Protein AF-A0A101HG14-F1 (afdb_monomer)

Radius of gyration: 22.84 Å; Cα contacts (8 Å, |Δi|>4): 128; chains: 1; bounding box: 61×37×56 Å

Foldseek 3Di:
DVVVCCCQVFQLVLLLVLLVLCLVVPLDNVSSLVVSVVVLVVVCVVLVVVVLVLLLLVLVCVVVLVVLCVVQVPPVPVSVVVVVVSCVVSVRDPCSVVVVVVSVVSSVSNLVVVLVCQVPVDCPSHDPVSQCVSVVNPNDDHRDQDDPNARPNDDLVRCCVPQNNPPPNSVVNVVVVVVVVVVVVVVVVVSVCVSHVPVPD

Sequence (201 aa):
MIGDILRTILTYPILNLMVVLYHILFSNLGLAIIAIAIISRLALIPLTKTQTEMTRKMATLKPELDKLKEKYKNNPEKLSQEQMKLYKKVGYNPLGCLGTFIPQIIILSVLIGVVRAITNNNTEGIYEFVLNWVSNGTGNFTINPNFLGLDLTQTYTTLSGEVGRFAPQAIPYLVLALVVGVVQFITTKLTTVLQNPESVN

pLDDT: mean 71.91, std 10.07, range [35.59, 91.12]

Secondary structure (DSSP, 8-state):
-HHHHHIIIIIHHHHHHHHHHHHHTTT-HHHHHHHHHHHHHHHHHHHHHHHHHHHHHHHHHHHHHHHHHHHTTT-HHHHHHHHHHHHHHTT--GGGGGGGHHHHHHHHHHHHHHHHHHHTT--TTS-HHHHHHHTTTS-------EETTEETTS-HHHHHHHT-TT-TTTHHHHHHHHHHHHHHHHHHHHHHHHH-GGGG-

Nearest PDB structures (foldseek):
  6al2-assembly2_B  TM=8.117E-01  e=8.306E-03  Escherichia coli
  3wo7-a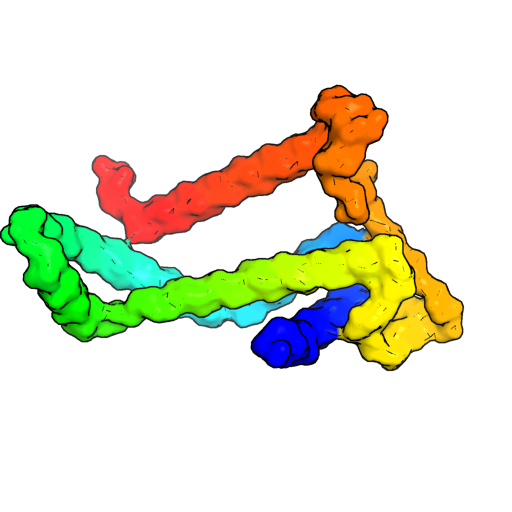ssembly1_A  TM=6.199E-01  e=2.334E-03  Halalkalibacterium halodurans C-125

InterPro domains:
  IPR001708 Membrane insertase YidC/ALB3/OXA1/COX18 [PTHR12428] (19-193)
  IPR028055 Membrane insertase YidC/Oxa/ALB, C-terminal [PF02096] (25-192)
  IPR028055 Membrane insertase YidC/Oxa/ALB, C-terminal [TIGR03592] (28-194)

Structure (mmCIF, N/CA/C/O backbone):
data_AF-A0A101HG14-F1
#
_entry.id   AF-A0A101HG14-F1
#
loop_
_atom_site.group_PDB
_atom_site.id
_atom_site.type_symbol
_atom_site.label_atom_id
_atom_site.label_alt_id
_atom_site.label_comp_id
_atom_site.label_asym_id
_atom_site.label_entity_id
_atom_site.label_seq_id
_atom_site.pdbx_PDB_ins_code
_atom_site.Cartn_x
_atom_site.Cartn_y
_atom_site.Cartn_z
_atom_site.occupancy
_atom_site.B_iso_or_equiv
_atom_site.auth_seq_id
_atom_site.auth_comp_id
_atom_site.auth_asym_id
_atom_site.auth_atom_id
_atom_site.pdbx_PDB_model_num
ATOM 1 N N . MET A 1 1 ? 18.428 4.291 12.859 1.00 50.00 1 MET A N 1
ATOM 2 C CA . MET A 1 1 ? 18.212 3.010 13.578 1.00 50.00 1 MET A CA 1
ATOM 3 C C . MET A 1 1 ? 16.929 2.296 13.152 1.00 50.00 1 MET A C 1
ATOM 5 O O . MET A 1 1 ? 17.050 1.311 12.444 1.00 50.00 1 MET A O 1
ATOM 9 N N . ILE A 1 2 ? 15.710 2.759 13.487 1.00 55.41 2 ILE A N 1
ATOM 10 C CA . ILE A 1 2 ? 14.467 2.067 13.047 1.00 55.41 2 ILE A CA 1
ATOM 11 C C . ILE A 1 2 ? 14.317 2.065 11.517 1.00 55.41 2 ILE A C 1
ATOM 13 O O . ILE A 1 2 ? 13.946 1.048 10.939 1.00 55.41 2 ILE A O 1
ATOM 17 N N . GLY A 1 3 ? 14.673 3.175 10.860 1.00 59.66 3 GLY A N 1
ATOM 18 C CA . GLY A 1 3 ? 14.671 3.270 9.397 1.00 59.66 3 GLY A CA 1
ATOM 19 C C . GLY A 1 3 ? 15.635 2.293 8.713 1.00 59.66 3 GLY A C 1
ATOM 20 O O . GLY A 1 3 ? 15.289 1.729 7.680 1.00 59.66 3 GLY A O 1
ATOM 21 N N . ASP A 1 4 ? 16.799 2.031 9.311 1.00 63.94 4 ASP A N 1
ATOM 22 C CA . ASP A 1 4 ? 17.822 1.132 8.750 1.00 63.94 4 ASP A CA 1
ATOM 23 C C . ASP A 1 4 ? 17.447 -0.340 8.942 1.00 63.94 4 ASP A C 1
ATOM 25 O O . ASP A 1 4 ? 17.637 -1.163 8.046 1.00 63.94 4 ASP A O 1
ATOM 29 N N . ILE A 1 5 ? 16.837 -0.661 10.086 1.00 65.75 5 ILE A N 1
ATOM 30 C CA . ILE A 1 5 ? 16.313 -1.998 10.384 1.00 65.75 5 ILE A CA 1
ATOM 31 C C . ILE A 1 5 ? 15.162 -2.336 9.432 1.00 65.75 5 ILE A C 1
ATOM 33 O O . ILE A 1 5 ? 15.173 -3.398 8.817 1.00 65.75 5 ILE A O 1
ATOM 37 N N . LEU A 1 6 ? 14.205 -1.419 9.250 1.00 60.69 6 LEU A N 1
ATOM 38 C CA . LEU A 1 6 ? 13.106 -1.591 8.293 1.00 60.69 6 LEU A CA 1
ATOM 39 C C . LEU A 1 6 ? 13.620 -1.761 6.861 1.00 60.69 6 LEU A C 1
ATOM 41 O O . LEU A 1 6 ? 13.152 -2.641 6.141 1.00 60.69 6 LEU A O 1
ATOM 45 N N . ARG A 1 7 ? 14.615 -0.966 6.457 1.00 62.00 7 ARG A N 1
ATOM 46 C CA . ARG A 1 7 ? 15.237 -1.091 5.133 1.00 62.00 7 ARG A CA 1
ATOM 47 C C . ARG A 1 7 ? 15.893 -2.450 4.925 1.00 62.00 7 ARG A C 1
ATOM 49 O O . ARG A 1 7 ? 15.689 -3.073 3.888 1.00 62.00 7 ARG A O 1
ATOM 56 N N . THR A 1 8 ? 16.621 -2.927 5.924 1.00 66.94 8 THR A N 1
ATOM 57 C CA . THR A 1 8 ? 17.390 -4.170 5.821 1.00 66.94 8 THR A CA 1
ATOM 58 C C . THR A 1 8 ? 16.503 -5.411 5.892 1.00 66.94 8 THR A C 1
ATOM 60 O O . THR A 1 8 ? 1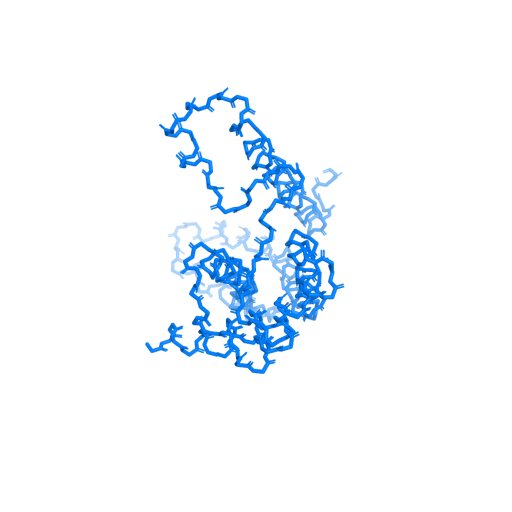6.702 -6.351 5.130 1.00 66.94 8 THR A O 1
ATOM 63 N N . ILE A 1 9 ? 15.496 -5.406 6.768 1.00 67.31 9 ILE A N 1
ATOM 64 C CA . ILE A 1 9 ? 14.599 -6.553 6.974 1.00 67.31 9 ILE A CA 1
ATOM 65 C C . ILE A 1 9 ? 13.500 -6.625 5.911 1.00 67.31 9 ILE A C 1
ATOM 67 O O . ILE A 1 9 ? 13.020 -7.714 5.610 1.00 67.31 9 ILE A O 1
ATOM 71 N N . LEU A 1 10 ? 13.078 -5.487 5.356 1.00 65.25 10 LEU A N 1
ATOM 72 C CA . LEU A 1 10 ? 11.860 -5.409 4.551 1.00 65.25 10 LEU A CA 1
ATOM 73 C C . LEU A 1 10 ? 12.134 -4.874 3.148 1.00 65.25 10 LEU A C 1
ATOM 75 O O . LEU A 1 10 ? 11.743 -5.501 2.170 1.00 65.25 10 LEU A O 1
ATOM 79 N N . THR A 1 11 ? 12.851 -3.759 3.018 1.00 67.38 11 THR A N 1
ATOM 80 C CA . THR A 1 11 ? 13.082 -3.141 1.704 1.00 67.38 11 THR A CA 1
ATOM 81 C C . THR A 1 11 ? 14.039 -3.957 0.835 1.00 67.38 11 THR A C 1
ATOM 83 O O . THR A 1 11 ? 13.719 -4.202 -0.323 1.00 67.38 11 THR A O 1
ATOM 86 N N . TYR A 1 12 ? 15.176 -4.419 1.360 1.00 70.56 12 TYR A N 1
ATOM 87 C CA . TYR A 1 12 ? 16.161 -5.186 0.583 1.00 70.56 12 TYR A CA 1
ATOM 88 C C . TYR A 1 12 ? 15.651 -6.533 0.057 1.00 70.56 12 TYR A C 1
ATOM 90 O O . TYR A 1 12 ? 15.796 -6.768 -1.144 1.00 70.56 12 TYR 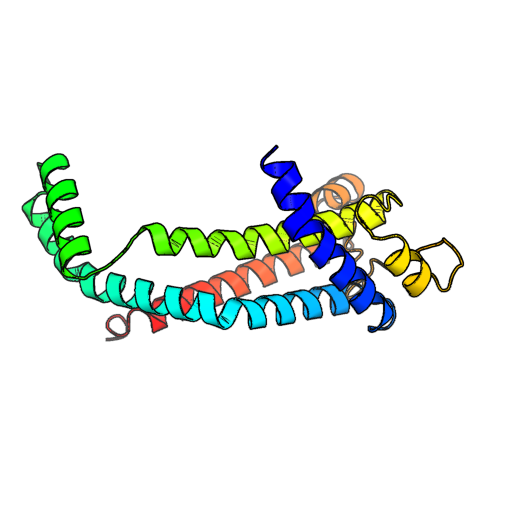A O 1
ATOM 98 N N . PRO A 1 13 ? 15.013 -7.419 0.843 1.00 73.25 13 PRO A N 1
ATOM 99 C CA . PRO A 1 13 ? 14.525 -8.683 0.290 1.00 73.25 13 PRO A CA 1
ATOM 100 C C . PRO A 1 13 ? 13.448 -8.470 -0.779 1.00 73.25 13 PRO A C 1
ATOM 102 O O . PRO A 1 13 ? 13.439 -9.169 -1.791 1.00 73.25 13 PRO A O 1
ATOM 105 N N . ILE A 1 14 ? 12.580 -7.469 -0.608 1.00 68.19 14 ILE A N 1
ATOM 106 C CA . ILE A 1 14 ? 11.530 -7.174 -1.587 1.00 68.19 14 ILE A CA 1
ATOM 107 C C . ILE A 1 14 ? 12.112 -6.511 -2.848 1.00 68.19 14 ILE A C 1
ATOM 109 O O . ILE A 1 14 ? 11.665 -6.809 -3.954 1.00 68.19 14 ILE A O 1
ATOM 113 N N . LEU A 1 15 ? 13.142 -5.669 -2.712 1.00 70.25 15 LEU A N 1
ATOM 114 C CA . LEU A 1 15 ? 13.884 -5.104 -3.843 1.00 70.25 15 LEU A CA 1
ATOM 115 C C . LEU A 1 15 ? 14.530 -6.214 -4.685 1.00 70.25 15 LEU A C 1
ATOM 117 O O . LEU A 1 15 ? 14.387 -6.231 -5.904 1.00 70.25 15 LEU A O 1
ATOM 121 N N . ASN A 1 16 ? 15.181 -7.176 -4.031 1.00 72.56 16 ASN A N 1
ATOM 122 C CA . ASN A 1 16 ? 15.794 -8.320 -4.702 1.00 72.56 16 ASN A CA 1
ATOM 123 C C . ASN A 1 16 ? 14.748 -9.207 -5.391 1.00 72.56 16 ASN A C 1
ATOM 125 O O . ASN A 1 16 ? 14.941 -9.598 -6.541 1.00 72.56 16 ASN A O 1
ATOM 129 N N . LEU A 1 17 ? 13.608 -9.455 -4.737 1.00 72.75 17 LEU A N 1
ATOM 130 C CA . LEU A 1 17 ? 12.479 -10.158 -5.349 1.00 72.75 17 LEU A CA 1
ATOM 131 C C . LEU A 1 17 ? 11.974 -9.427 -6.603 1.00 72.75 17 LEU A C 1
ATOM 133 O O . LEU A 1 17 ? 11.724 -10.066 -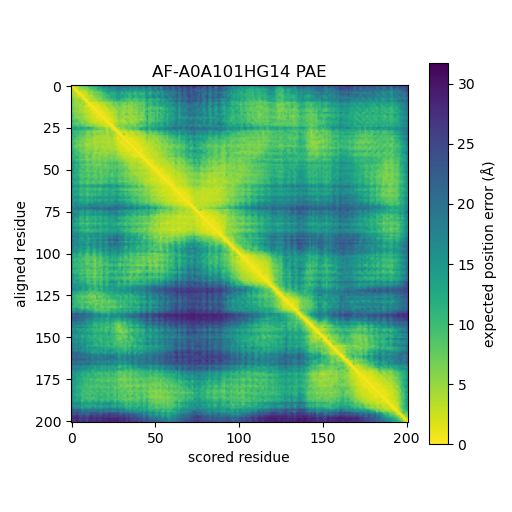7.622 1.00 72.75 17 LEU A O 1
ATOM 137 N N . MET A 1 18 ? 11.863 -8.096 -6.558 1.00 70.06 18 MET A N 1
ATOM 138 C CA . MET A 1 18 ? 11.449 -7.298 -7.715 1.00 70.06 18 MET A CA 1
ATOM 139 C C . MET A 1 18 ? 12.417 -7.461 -8.890 1.00 70.06 18 MET A C 1
ATOM 141 O O . MET A 1 18 ? 11.977 -7.655 -10.020 1.00 70.06 18 MET A O 1
ATOM 145 N N . VAL A 1 19 ? 13.723 -7.389 -8.634 1.00 70.81 19 VAL A N 1
ATOM 146 C CA . VAL A 1 19 ? 14.758 -7.503 -9.671 1.00 70.81 19 VAL A CA 1
ATOM 147 C C . VAL A 1 19 ? 14.724 -8.891 -10.323 1.00 70.81 19 VAL A C 1
ATOM 149 O O . VAL A 1 19 ? 14.801 -8.998 -11.548 1.00 70.81 19 VAL A O 1
ATOM 152 N N . VAL A 1 20 ? 14.486 -9.943 -9.533 1.00 72.75 20 VAL A N 1
ATOM 153 C CA . VAL A 1 20 ? 14.271 -11.303 -10.050 1.00 72.75 20 VAL A CA 1
ATOM 154 C C . VAL A 1 20 ? 13.025 -11.376 -10.935 1.00 72.75 20 VAL A C 1
ATOM 156 O O . VAL A 1 20 ? 13.084 -11.897 -12.048 1.00 72.75 20 VAL A O 1
ATOM 159 N N . LEU A 1 21 ? 11.902 -10.817 -10.476 1.00 71.88 21 LEU A N 1
ATOM 160 C CA . LEU A 1 21 ? 10.664 -10.770 -11.255 1.00 71.88 21 LEU A CA 1
ATOM 161 C C . LEU A 1 21 ? 10.839 -9.985 -12.558 1.00 71.88 21 LEU A C 1
ATOM 163 O O . LEU A 1 21 ? 10.344 -10.412 -13.592 1.00 71.88 21 LEU A O 1
ATOM 167 N N . TYR A 1 22 ? 11.566 -8.872 -12.537 1.00 71.38 22 TYR A N 1
ATOM 168 C CA . TYR A 1 22 ? 11.848 -8.079 -13.730 1.00 71.38 22 TYR A CA 1
ATOM 169 C C . TYR A 1 22 ? 12.597 -8.880 -14.802 1.00 71.38 22 TYR A C 1
ATOM 171 O O . TYR A 1 22 ? 12.231 -8.822 -15.977 1.00 71.38 22 TYR A O 1
ATOM 179 N N . HIS A 1 23 ? 13.598 -9.665 -14.396 1.00 70.56 23 HIS A N 1
ATOM 180 C CA . HIS A 1 23 ? 14.339 -10.532 -15.311 1.00 70.56 23 HIS A CA 1
ATOM 181 C C . HIS A 1 23 ? 13.451 -11.646 -15.896 1.00 70.56 23 HIS A C 1
ATOM 183 O O . HIS A 1 23 ? 13.505 -11.914 -17.093 1.00 70.56 23 HIS A O 1
ATOM 189 N N . ILE A 1 24 ? 12.576 -12.247 -15.080 1.00 73.81 24 ILE A N 1
ATOM 190 C CA . ILE A 1 24 ? 11.640 -13.297 -15.526 1.00 73.81 24 ILE A CA 1
ATOM 191 C C . ILE A 1 24 ? 10.539 -12.732 -16.442 1.00 73.81 24 ILE A C 1
ATOM 193 O O . ILE A 1 24 ? 10.119 -13.400 -17.384 1.00 73.81 24 ILE A O 1
ATOM 197 N N . LEU A 1 25 ? 10.072 -11.503 -16.198 1.00 71.31 25 LEU A N 1
ATOM 198 C CA . LEU A 1 25 ? 8.998 -10.845 -16.953 1.00 71.31 25 LEU A CA 1
ATOM 199 C C . LEU A 1 25 ? 9.513 -9.982 -18.125 1.00 71.31 25 LEU A C 1
ATOM 201 O O . LEU A 1 25 ? 8.959 -8.921 -18.418 1.00 71.31 25 LEU A O 1
ATOM 205 N N . PHE A 1 26 ? 10.538 -10.461 -18.836 1.00 68.25 26 PHE A N 1
ATOM 206 C CA . PHE A 1 26 ? 11.007 -9.894 -20.111 1.00 68.25 26 PHE A CA 1
ATOM 207 C C . PHE A 1 26 ? 11.446 -8.422 -20.049 1.00 68.25 26 PHE A C 1
ATOM 209 O O . PHE A 1 26 ? 11.212 -7.663 -20.991 1.00 68.25 26 PHE A O 1
ATOM 216 N N . SER A 1 27 ? 12.075 -7.994 -18.952 1.00 69.62 27 SER A N 1
ATOM 217 C CA . SER A 1 27 ? 12.574 -6.620 -18.806 1.00 69.62 27 SER A CA 1
ATOM 218 C C . SER A 1 27 ? 11.476 -5.545 -18.890 1.00 69.62 27 SER A C 1
ATOM 220 O O . SER A 1 27 ? 11.720 -4.415 -19.318 1.00 69.62 27 SER A O 1
ATOM 222 N N . ASN A 1 28 ? 10.249 -5.877 -18.472 1.00 72.50 28 ASN A N 1
ATOM 223 C CA . ASN A 1 28 ? 9.143 -4.926 -18.379 1.00 72.50 28 ASN A CA 1
ATOM 224 C C . ASN A 1 28 ? 8.881 -4.530 -16.920 1.00 72.50 28 ASN A C 1
ATOM 226 O O . ASN A 1 28 ? 8.354 -5.316 -16.126 1.00 72.50 28 ASN A O 1
ATOM 230 N N . LEU A 1 29 ? 9.206 -3.282 -16.568 1.00 71.31 29 LEU A N 1
ATOM 231 C CA . LEU A 1 29 ? 9.027 -2.784 -15.205 1.00 71.31 29 LEU A CA 1
ATOM 232 C C . LEU A 1 29 ? 7.584 -2.800 -14.727 1.00 71.31 29 LEU A C 1
ATOM 234 O O . LEU A 1 29 ? 7.327 -3.169 -13.585 1.00 71.31 29 LEU A O 1
ATOM 238 N N . GLY A 1 30 ? 6.637 -2.372 -15.559 1.00 70.12 30 GLY A N 1
ATOM 239 C CA . GLY A 1 30 ? 5.259 -2.260 -15.099 1.00 70.12 30 GLY A CA 1
ATOM 240 C C . GLY A 1 30 ? 4.633 -3.622 -14.829 1.00 70.12 30 GLY A C 1
ATOM 241 O O . GLY A 1 30 ? 3.913 -3.774 -13.844 1.00 70.12 30 GLY A O 1
ATOM 242 N N . LEU A 1 31 ? 4.982 -4.643 -15.618 1.00 73.75 31 LEU A N 1
ATOM 243 C CA . LEU A 1 31 ? 4.583 -6.019 -15.320 1.00 73.75 31 LEU A CA 1
ATOM 244 C C . LEU A 1 31 ? 5.230 -6.535 -14.028 1.00 73.75 31 LEU A C 1
ATOM 246 O O . LEU A 1 31 ? 4.543 -7.167 -13.226 1.00 73.75 31 LEU A O 1
ATOM 250 N N . ALA A 1 32 ? 6.503 -6.215 -13.777 1.00 74.88 32 ALA A N 1
ATOM 251 C CA . ALA A 1 32 ? 7.172 -6.568 -12.524 1.00 74.88 32 ALA A CA 1
ATOM 252 C C . ALA A 1 32 ? 6.510 -5.899 -11.300 1.00 74.88 32 ALA A C 1
ATOM 254 O O . ALA A 1 32 ? 6.264 -6.560 -10.289 1.00 74.88 32 ALA A O 1
ATOM 255 N N . ILE A 1 33 ? 6.136 -4.617 -11.414 1.00 74.38 33 ILE A N 1
ATOM 256 C CA . ILE A 1 33 ? 5.421 -3.869 -10.367 1.00 74.38 33 ILE A CA 1
ATOM 257 C C . ILE A 1 33 ? 4.028 -4.466 -10.119 1.00 74.38 33 ILE A C 1
ATOM 259 O O . ILE A 1 33 ? 3.614 -4.634 -8.971 1.00 74.38 33 ILE A O 1
ATOM 263 N N . ILE A 1 34 ? 3.287 -4.820 -11.171 1.00 77.75 34 ILE A N 1
ATOM 264 C CA . ILE A 1 34 ? 1.973 -5.457 -11.013 1.00 77.75 34 ILE A CA 1
ATOM 265 C C . ILE A 1 34 ? 2.126 -6.828 -10.345 1.00 77.75 34 ILE A C 1
ATOM 267 O O . ILE A 1 34 ? 1.386 -7.142 -9.413 1.00 77.75 34 ILE A O 1
ATOM 271 N N . ALA A 1 35 ? 3.110 -7.624 -10.762 1.00 81.56 35 ALA A N 1
ATOM 272 C CA . ALA A 1 35 ? 3.367 -8.935 -10.183 1.00 81.56 35 ALA A CA 1
ATOM 273 C C . ALA A 1 35 ? 3.725 -8.844 -8.690 1.00 81.56 35 ALA A C 1
ATOM 275 O O . ALA A 1 35 ? 3.150 -9.579 -7.884 1.00 81.56 35 ALA A O 1
ATOM 276 N N . ILE A 1 36 ? 4.584 -7.900 -8.282 1.00 77.06 36 ILE A N 1
ATOM 277 C CA . ILE A 1 36 ? 4.903 -7.717 -6.858 1.00 77.06 36 ILE A CA 1
ATOM 278 C C . ILE A 1 36 ? 3.691 -7.222 -6.063 1.00 77.06 36 ILE A C 1
ATOM 280 O O . ILE A 1 36 ? 3.470 -7.655 -4.928 1.00 77.06 36 ILE A O 1
ATOM 284 N N . ALA A 1 37 ? 2.861 -6.359 -6.657 1.00 77.38 37 ALA A N 1
ATOM 285 C CA . ALA A 1 37 ? 1.622 -5.900 -6.041 1.00 77.38 37 ALA A CA 1
ATOM 286 C C . ALA A 1 37 ? 0.643 -7.066 -5.825 1.00 77.38 37 ALA A C 1
ATOM 288 O O . ALA A 1 37 ? 0.024 -7.159 -4.768 1.00 77.38 37 ALA A O 1
ATOM 289 N N . ILE A 1 38 ? 0.542 -7.997 -6.776 1.00 82.31 38 ILE A N 1
ATOM 290 C CA . ILE A 1 38 ? -0.285 -9.201 -6.631 1.00 82.31 38 ILE A CA 1
ATOM 291 C C . ILE A 1 38 ? 0.282 -10.124 -5.547 1.00 82.31 38 ILE A C 1
ATOM 293 O O . ILE A 1 38 ? -0.459 -10.511 -4.647 1.00 82.31 38 ILE A O 1
ATOM 297 N N . ILE A 1 39 ? 1.580 -10.441 -5.581 1.00 81.94 39 ILE A N 1
ATOM 298 C CA . ILE A 1 39 ? 2.220 -11.336 -4.599 1.00 81.94 39 ILE A CA 1
ATOM 299 C C . ILE A 1 39 ? 2.091 -10.777 -3.184 1.00 81.94 39 ILE A C 1
ATOM 301 O O . ILE A 1 39 ? 1.684 -11.491 -2.268 1.00 81.94 39 ILE A O 1
ATOM 305 N N . SER A 1 40 ? 2.392 -9.490 -3.004 1.00 75.31 40 SER A N 1
ATOM 306 C CA . SER A 1 40 ? 2.213 -8.827 -1.712 1.00 75.31 40 SER A CA 1
ATOM 307 C C . SER A 1 40 ? 0.752 -8.887 -1.278 1.00 75.31 40 SER A C 1
ATOM 309 O O . SER A 1 40 ? 0.475 -9.284 -0.150 1.00 75.31 40 SER A O 1
ATOM 311 N N . ARG A 1 41 ? -0.203 -8.606 -2.173 1.00 75.25 41 ARG A N 1
ATOM 312 C CA . ARG A 1 41 ? -1.632 -8.688 -1.853 1.00 75.25 41 ARG A CA 1
ATOM 313 C C . ARG A 1 41 ? -2.068 -10.094 -1.451 1.00 75.25 41 ARG A C 1
ATOM 315 O O . ARG A 1 41 ? -2.856 -10.203 -0.519 1.00 75.25 41 ARG A O 1
ATOM 322 N N . LEU A 1 42 ? -1.527 -11.141 -2.078 1.00 82.06 42 LEU A N 1
ATOM 323 C CA . LEU A 1 42 ? -1.759 -12.535 -1.689 1.00 82.06 42 LEU A CA 1
ATOM 324 C C . LEU A 1 42 ? -1.180 -12.848 -0.302 1.00 82.06 42 LEU A C 1
ATOM 326 O O . LEU A 1 42 ? -1.878 -13.411 0.540 1.00 82.06 42 LEU A O 1
ATOM 330 N N . ALA A 1 43 ? 0.056 -12.425 -0.026 1.00 80.75 43 ALA A N 1
ATOM 331 C CA . ALA A 1 43 ? 0.691 -12.599 1.284 1.00 80.75 43 ALA A CA 1
ATOM 332 C C . ALA A 1 43 ? -0.056 -11.855 2.408 1.00 80.75 43 ALA A C 1
ATOM 334 O O . ALA A 1 43 ? -0.033 -12.267 3.568 1.00 80.75 43 ALA A O 1
ATOM 335 N N . LEU A 1 44 ? -0.749 -10.769 2.059 1.00 74.75 44 LEU A N 1
ATOM 336 C CA . LEU A 1 44 ? -1.511 -9.927 2.977 1.00 74.75 44 LEU A CA 1
ATOM 337 C C . LEU A 1 44 ? -2.958 -10.384 3.189 1.00 74.75 44 LEU A C 1
ATOM 339 O O . LEU A 1 44 ? -3.593 -9.891 4.118 1.00 74.75 44 LEU A O 1
ATOM 343 N N . ILE A 1 45 ? -3.477 -11.342 2.409 1.00 80.94 45 ILE A N 1
ATOM 344 C CA . ILE A 1 45 ? -4.830 -11.904 2.585 1.00 80.94 45 ILE A CA 1
ATOM 345 C C . ILE A 1 45 ? -5.151 -12.261 4.048 1.00 80.94 45 ILE A C 1
ATOM 347 O O . ILE A 1 45 ? -6.198 -11.815 4.533 1.00 80.94 45 ILE A O 1
ATOM 351 N N . PRO A 1 46 ? -4.313 -13.024 4.787 1.00 78.25 46 PRO A N 1
ATOM 352 C CA . PRO A 1 46 ? -4.627 -13.371 6.174 1.00 78.25 46 PRO A CA 1
ATOM 353 C C . PRO A 1 46 ? -4.727 -12.133 7.071 1.00 78.25 46 PRO A C 1
ATOM 355 O O . PRO A 1 46 ? -5.592 -12.070 7.944 1.00 78.25 46 PRO A O 1
ATOM 358 N N . LEU A 1 47 ? -3.899 -11.116 6.820 1.00 75.38 47 LEU A N 1
ATOM 359 C CA . LEU A 1 47 ? -3.940 -9.852 7.548 1.00 75.38 47 LEU A CA 1
ATOM 360 C C . LEU A 1 47 ? -5.221 -9.063 7.224 1.00 75.38 47 LEU A C 1
ATOM 362 O O . LEU A 1 47 ? -5.882 -8.552 8.130 1.00 75.38 47 LEU A O 1
ATOM 366 N N . THR A 1 48 ? -5.613 -9.010 5.949 1.00 73.56 48 THR A N 1
ATOM 367 C CA . THR A 1 48 ? -6.833 -8.330 5.486 1.00 73.56 48 THR A CA 1
ATOM 368 C C . THR A 1 48 ? -8.111 -8.993 6.004 1.00 73.56 48 THR A C 1
ATOM 370 O O . THR A 1 48 ? -9.098 -8.304 6.282 1.00 73.56 48 THR A O 1
ATOM 373 N N . LYS A 1 49 ? -8.107 -10.316 6.209 1.00 77.94 49 LYS A N 1
ATOM 374 C CA . LYS A 1 49 ? -9.235 -11.027 6.830 1.00 77.94 49 LYS A CA 1
ATOM 375 C C . LYS A 1 49 ? -9.494 -10.520 8.251 1.00 77.94 49 LYS A C 1
ATOM 377 O O . LYS A 1 49 ? -10.612 -10.110 8.558 1.00 77.94 49 LYS A O 1
ATOM 382 N N . THR A 1 50 ? -8.449 -10.453 9.075 1.00 75.38 50 THR A N 1
ATOM 383 C CA . THR A 1 50 ? -8.537 -9.925 10.445 1.00 75.38 50 THR A CA 1
ATOM 384 C C . THR A 1 50 ? -9.013 -8.472 10.455 1.00 75.38 50 THR A C 1
ATOM 386 O O . THR A 1 50 ? -9.856 -8.102 11.267 1.00 75.38 50 THR A O 1
ATOM 389 N N . GLN A 1 51 ? -8.538 -7.644 9.519 1.00 71.81 51 GLN A N 1
ATOM 390 C CA . GLN A 1 51 ? -8.994 -6.254 9.383 1.00 71.81 51 GLN A CA 1
ATOM 391 C C . GLN A 1 51 ? -10.501 -6.172 9.108 1.00 71.81 51 GLN A C 1
ATOM 393 O O . GLN A 1 51 ? -11.206 -5.406 9.762 1.00 71.81 51 GLN A O 1
ATOM 398 N N . THR A 1 52 ? -11.004 -7.007 8.197 1.00 76.00 52 THR A N 1
ATOM 399 C CA . THR A 1 52 ? -12.426 -7.037 7.824 1.00 76.00 52 THR A CA 1
ATOM 400 C C . THR A 1 52 ? -13.314 -7.425 9.008 1.00 76.00 52 THR A C 1
ATOM 402 O O . THR A 1 52 ? -14.356 -6.806 9.234 1.00 76.00 52 THR A O 1
ATOM 405 N N . GLU A 1 53 ? -12.890 -8.406 9.809 1.00 79.38 53 GLU A N 1
ATOM 406 C CA . GLU A 1 53 ? -13.602 -8.808 11.028 1.00 79.38 53 GLU A CA 1
ATOM 407 C C . GLU A 1 53 ? -13.677 -7.667 12.053 1.00 79.38 53 GLU A C 1
ATOM 409 O O . GLU A 1 53 ? -14.733 -7.427 12.645 1.00 79.38 53 GLU A O 1
ATOM 414 N N . MET A 1 54 ? -12.586 -6.918 12.229 1.00 75.31 54 MET A N 1
ATOM 415 C CA . MET A 1 54 ? -12.543 -5.771 13.139 1.00 75.31 54 MET A CA 1
ATOM 416 C C . MET A 1 54 ? -13.461 -4.649 12.656 1.00 75.31 54 MET A C 1
ATOM 418 O O . MET A 1 54 ? -14.249 -4.119 13.442 1.00 75.31 54 MET A O 1
ATOM 422 N N . THR A 1 55 ? -13.439 -4.323 11.362 1.00 77.44 55 THR A N 1
ATOM 423 C CA . THR A 1 55 ? -14.334 -3.295 10.821 1.00 77.44 55 THR A CA 1
ATOM 424 C C . THR A 1 55 ? -15.805 -3.691 10.947 1.00 77.44 55 THR A C 1
ATOM 426 O O . THR A 1 55 ? -16.633 -2.846 11.282 1.00 77.44 55 THR A O 1
ATOM 429 N N . ARG A 1 56 ? -16.139 -4.980 10.788 1.00 78.00 56 ARG A N 1
ATOM 430 C CA . ARG A 1 56 ? -17.505 -5.480 11.007 1.00 78.00 56 ARG A CA 1
ATOM 431 C C . ARG A 1 56 ? -17.959 -5.313 12.461 1.00 78.00 56 ARG A C 1
ATOM 433 O O . ARG A 1 56 ? -19.069 -4.842 12.694 1.00 78.00 56 ARG A O 1
ATOM 440 N N . LYS A 1 57 ? -17.101 -5.627 13.440 1.00 79.25 57 LYS A N 1
ATOM 441 C CA . LYS A 1 57 ? -17.391 -5.382 14.868 1.00 79.25 57 LYS A CA 1
ATOM 442 C C . LYS A 1 57 ? -17.601 -3.891 15.159 1.00 79.25 57 LYS A C 1
ATOM 444 O O . LYS A 1 57 ? -18.496 -3.530 15.922 1.00 79.25 57 LYS A O 1
ATOM 449 N N . MET A 1 58 ? -16.823 -3.015 14.522 1.00 79.81 58 MET A N 1
ATOM 450 C CA . MET A 1 58 ? -16.999 -1.565 14.649 1.00 79.81 58 MET A CA 1
ATOM 451 C C . MET A 1 58 ? -18.341 -1.088 14.071 1.00 79.81 58 MET A C 1
ATOM 453 O O . MET A 1 58 ? -18.997 -0.244 14.679 1.00 79.81 58 MET A O 1
ATOM 457 N N . ALA A 1 59 ? -18.783 -1.650 12.940 1.00 79.56 59 ALA A N 1
ATOM 458 C CA . ALA A 1 59 ? -20.090 -1.340 12.361 1.00 79.56 59 ALA A CA 1
ATOM 459 C C . ALA A 1 59 ? -21.236 -1.710 13.320 1.00 79.56 59 ALA A C 1
ATOM 461 O O . ALA A 1 59 ? -22.118 -0.889 13.556 1.00 79.56 59 ALA A O 1
ATOM 462 N N . THR A 1 60 ? -21.164 -2.881 13.968 1.00 80.25 60 THR A N 1
ATOM 463 C CA . THR A 1 60 ? -22.159 -3.287 14.982 1.00 80.25 60 THR A CA 1
ATOM 464 C C . THR A 1 60 ? -22.136 -2.420 16.245 1.00 80.25 60 THR A C 1
ATOM 466 O O . THR A 1 60 ? -23.167 -2.233 16.881 1.00 80.25 60 THR A O 1
ATOM 469 N N . LEU A 1 61 ? -20.975 -1.858 16.601 1.00 82.62 61 LEU A N 1
ATOM 470 C CA . LEU A 1 61 ? -20.805 -0.967 17.756 1.00 82.62 61 LEU A CA 1
ATOM 471 C C . LEU A 1 61 ? -21.308 0.460 17.495 1.00 82.62 61 LEU A C 1
ATOM 473 O O . LEU A 1 61 ? -21.646 1.174 18.437 1.00 82.62 61 LEU A O 1
ATOM 477 N N . LYS A 1 62 ? -21.350 0.893 16.232 1.00 82.88 62 LYS A N 1
ATOM 478 C CA . LYS A 1 62 ? -21.716 2.255 15.823 1.00 82.88 62 LYS A CA 1
ATOM 479 C C . LYS A 1 62 ? -23.024 2.779 16.454 1.00 82.88 62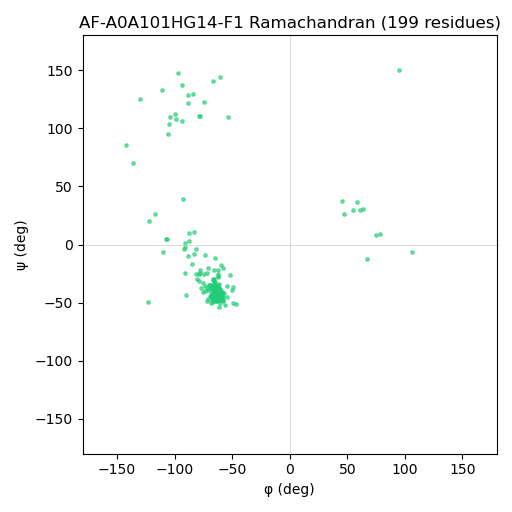 LYS A C 1
ATOM 481 O O . LYS A 1 62 ? -22.961 3.849 17.059 1.00 82.88 62 LYS A O 1
ATOM 486 N N . PRO A 1 63 ? -24.164 2.057 16.423 1.00 85.00 63 PRO A N 1
ATOM 487 C CA . PRO A 1 63 ? -25.403 2.548 17.036 1.00 85.00 63 PRO A CA 1
ATOM 488 C C . PRO A 1 63 ? -25.311 2.699 18.563 1.00 85.00 63 PRO A C 1
ATOM 490 O O . PRO A 1 63 ? -25.880 3.632 19.130 1.00 85.00 63 PRO A O 1
ATOM 493 N N . GLU A 1 64 ? -24.587 1.815 19.255 1.00 84.50 64 GLU A N 1
ATOM 494 C CA . GLU A 1 64 ? -24.385 1.926 20.706 1.00 84.50 64 GLU A CA 1
ATOM 495 C C . GLU A 1 64 ? -23.450 3.086 21.063 1.00 84.50 64 GLU A C 1
ATOM 497 O O . GLU A 1 64 ? -23.698 3.808 22.031 1.00 84.50 64 GLU A O 1
ATOM 502 N N . LEU A 1 65 ? -22.417 3.316 20.248 1.00 85.25 65 LEU A N 1
ATOM 503 C CA . LEU A 1 65 ? -21.525 4.466 20.383 1.00 85.25 65 LEU A CA 1
ATOM 504 C C . LEU A 1 65 ? -22.268 5.788 20.180 1.00 85.25 65 LEU A C 1
ATOM 506 O O . LEU A 1 65 ? -21.983 6.746 20.896 1.00 85.25 65 LEU A O 1
ATOM 510 N N . ASP A 1 66 ? -23.212 5.852 19.242 1.00 86.81 66 ASP A N 1
ATOM 511 C CA . ASP A 1 66 ? -23.983 7.069 18.980 1.00 86.81 66 ASP A CA 1
ATOM 512 C C . ASP A 1 66 ? -24.972 7.370 20.123 1.00 86.81 66 ASP A C 1
ATOM 514 O O . ASP A 1 66 ? -25.017 8.508 20.598 1.00 86.81 66 ASP A O 1
ATOM 518 N N . LYS A 1 67 ? -25.628 6.350 20.700 1.00 87.69 67 LYS A N 1
ATOM 519 C CA . LYS A 1 67 ? -26.417 6.502 21.944 1.00 87.69 67 LYS A CA 1
ATOM 520 C C . LYS A 1 67 ? -25.566 7.001 23.113 1.00 87.69 67 LYS A C 1
ATOM 522 O O . LYS A 1 67 ? -25.995 7.846 23.900 1.00 87.69 67 LYS A O 1
ATOM 527 N N . LEU A 1 68 ? -24.345 6.483 23.241 1.00 85.31 68 LEU A N 1
ATOM 528 C CA . LEU A 1 68 ? -23.416 6.882 24.294 1.00 85.31 68 LEU A CA 1
ATOM 529 C C . LEU A 1 68 ? -22.937 8.330 24.100 1.00 85.31 68 LEU A C 1
ATOM 531 O O . LEU A 1 68 ? -22.858 9.088 25.068 1.00 85.31 68 LEU A O 1
ATOM 535 N N . LYS A 1 69 ? -22.678 8.735 22.850 1.00 84.88 69 LYS A N 1
ATOM 536 C CA . LYS A 1 69 ? -22.355 10.122 22.500 1.00 84.88 69 LYS A CA 1
ATOM 537 C C . LYS A 1 69 ? -23.489 11.069 22.859 1.00 84.88 69 LYS A C 1
ATOM 539 O O . LYS A 1 69 ? -23.207 12.109 23.439 1.00 84.88 69 LYS A O 1
ATOM 544 N N . GLU A 1 70 ? -24.742 10.715 22.570 1.00 87.56 70 GLU A N 1
ATOM 545 C CA . GLU A 1 70 ? -25.902 11.531 22.948 1.00 87.56 70 GLU A CA 1
ATOM 546 C C . GLU A 1 70 ? -26.056 11.661 24.464 1.00 87.56 70 GLU A C 1
ATOM 548 O O . GLU A 1 70 ? -26.240 12.770 24.968 1.00 87.56 70 GLU A O 1
ATOM 553 N N . LYS A 1 71 ? -25.894 10.554 25.197 1.00 86.50 71 LYS A N 1
ATOM 554 C CA . LYS A 1 71 ? -26.016 10.525 26.660 1.00 86.50 71 LYS A CA 1
ATOM 555 C C . LYS A 1 71 ? -24.940 11.349 27.377 1.00 86.50 71 LYS A C 1
ATOM 557 O O . LYS A 1 71 ? -25.211 11.910 28.436 1.00 86.50 71 LYS A O 1
ATOM 562 N N . TYR A 1 72 ? -23.732 11.430 26.814 1.00 87.06 72 TYR A N 1
ATOM 563 C CA . TYR A 1 72 ? -22.582 12.101 27.431 1.00 87.06 72 TYR A CA 1
ATOM 564 C C . TYR A 1 72 ? -22.059 13.306 26.627 1.00 87.06 72 TYR A C 1
ATOM 566 O O . TYR A 1 72 ? -20.897 13.676 26.792 1.00 87.06 72 TYR A O 1
ATOM 574 N N . LYS A 1 73 ? -22.903 13.975 25.817 1.00 82.50 73 LYS A N 1
ATOM 575 C CA . LYS A 1 73 ? -22.520 15.175 25.030 1.00 82.50 73 LYS A CA 1
ATOM 576 C C . LYS A 1 73 ? -21.791 16.243 25.853 1.00 82.50 73 LYS A C 1
ATOM 578 O O . LYS A 1 73 ? -20.857 16.860 25.358 1.00 82.50 73 LYS A O 1
ATOM 583 N N . ASN A 1 74 ? -22.192 16.424 27.112 1.00 86.06 74 ASN A N 1
ATOM 584 C CA . ASN A 1 74 ? -21.644 17.447 28.008 1.00 86.06 74 ASN A CA 1
ATOM 585 C C . ASN A 1 74 ? -20.448 16.966 28.852 1.00 86.06 74 ASN A C 1
ATOM 587 O O . ASN A 1 74 ? -19.966 17.718 29.694 1.00 86.06 74 ASN A O 1
ATOM 591 N N . ASN A 1 75 ? -19.986 15.718 28.696 1.00 88.62 75 ASN A N 1
ATOM 592 C CA . ASN A 1 75 ? -18.893 15.176 29.506 1.00 88.62 75 ASN A CA 1
ATOM 593 C C . ASN A 1 75 ? -17.954 14.267 28.680 1.00 88.62 75 ASN A C 1
ATOM 595 O O . ASN A 1 75 ? -18.124 13.042 28.670 1.00 88.62 75 ASN A O 1
ATOM 599 N N . PRO A 1 76 ? -16.955 14.852 27.991 1.00 84.19 76 PRO A N 1
ATOM 600 C CA . PRO A 1 76 ? -16.059 14.120 27.094 1.00 84.19 76 PRO A CA 1
ATOM 601 C C . PRO A 1 76 ? -15.161 13.105 27.821 1.00 84.19 76 PRO A C 1
ATOM 603 O O . PRO A 1 76 ? -14.840 12.060 27.254 1.00 84.19 76 PRO A O 1
ATOM 606 N N . GLU A 1 77 ? -14.799 13.354 29.084 1.00 87.88 77 GLU A N 1
ATOM 607 C CA . GLU A 1 77 ? -14.008 12.407 29.882 1.00 87.88 77 GLU A CA 1
ATOM 608 C C . GLU A 1 77 ? -14.793 11.129 30.188 1.00 87.88 77 GLU A C 1
ATOM 610 O O . GLU A 1 77 ? -14.302 10.024 29.938 1.00 87.88 77 GLU A O 1
ATOM 615 N N . LYS A 1 78 ? -16.041 11.258 30.665 1.00 87.50 78 LYS A N 1
ATOM 616 C CA . LYS A 1 78 ? -16.911 10.091 30.899 1.00 87.50 78 LYS A CA 1
ATOM 617 C C . LYS A 1 78 ? -17.237 9.356 29.602 1.00 87.50 78 LYS A C 1
ATOM 619 O O . LYS A 1 78 ? -17.280 8.128 29.596 1.00 87.50 78 LYS A O 1
ATOM 624 N N . LEU A 1 79 ? -17.418 10.091 28.507 1.00 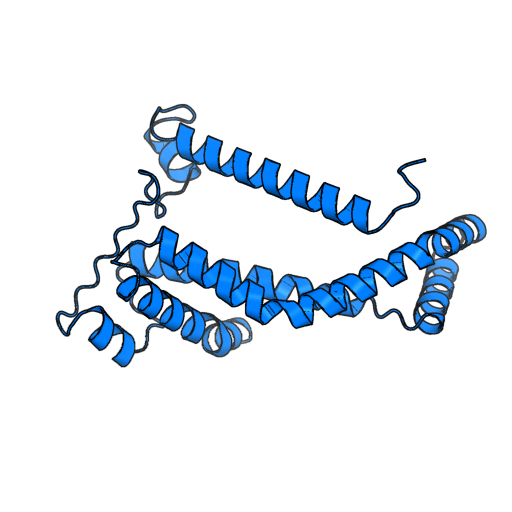88.69 79 LEU A N 1
ATOM 625 C CA . LEU A 1 79 ? -17.645 9.521 27.183 1.00 88.69 79 LEU A CA 1
ATOM 626 C C . LEU A 1 79 ? -16.471 8.636 26.739 1.00 88.69 79 LEU A C 1
ATOM 628 O O . LEU A 1 79 ? -16.699 7.496 26.344 1.00 88.69 79 LEU A O 1
ATOM 632 N N . SER A 1 80 ? -15.227 9.104 26.873 1.00 85.19 80 SER A N 1
ATOM 633 C CA . SER A 1 80 ? -14.032 8.316 26.530 1.00 85.19 80 SER A CA 1
ATOM 634 C C . SER A 1 80 ? -13.911 7.036 27.374 1.00 85.19 80 SER A C 1
ATOM 636 O O . SER A 1 80 ? -13.646 5.950 26.849 1.00 85.19 80 SER A O 1
ATOM 638 N N . GLN A 1 81 ? -14.186 7.127 28.681 1.00 88.56 81 GLN A N 1
ATOM 639 C CA . GLN A 1 81 ? -14.137 5.973 29.586 1.00 88.56 81 GLN A CA 1
ATOM 640 C C . GLN A 1 81 ? -15.195 4.913 29.254 1.00 88.56 81 GLN A C 1
ATOM 642 O O . GLN A 1 81 ? -14.879 3.722 29.194 1.00 88.56 81 GLN A O 1
ATOM 647 N N . GLU A 1 82 ? -16.442 5.326 29.025 1.00 86.44 82 GLU A N 1
ATOM 648 C CA . GLU A 1 82 ? -17.532 4.406 28.687 1.00 86.44 82 GLU A CA 1
ATOM 649 C C . GLU A 1 82 ? -17.352 3.799 27.284 1.00 86.44 82 GLU A C 1
ATOM 651 O O . GLU A 1 82 ? -17.602 2.608 27.098 1.00 86.44 82 GLU A O 1
ATOM 656 N N . GLN A 1 83 ? -16.814 4.556 26.319 1.00 86.69 83 GLN A N 1
ATOM 657 C CA . GLN A 1 83 ? -16.429 4.017 25.008 1.00 86.69 83 GLN A CA 1
ATOM 658 C C . GLN A 1 83 ? -15.368 2.920 25.142 1.00 86.69 83 GLN A C 1
ATOM 660 O O . GLN A 1 83 ? -15.497 1.852 24.543 1.00 86.69 83 GLN A O 1
ATOM 665 N N . MET A 1 84 ? -14.347 3.138 25.976 1.00 85.75 84 MET A N 1
ATOM 666 C CA . MET A 1 84 ? -13.299 2.143 26.210 1.00 85.75 84 MET A CA 1
ATOM 667 C C . MET A 1 84 ? -13.839 0.881 26.901 1.00 85.75 84 MET A C 1
ATOM 669 O O . MET A 1 84 ? -13.435 -0.233 26.559 1.00 85.75 84 MET A O 1
ATOM 673 N N . LYS A 1 85 ? -14.771 1.028 27.854 1.00 86.56 85 LYS A N 1
ATOM 674 C CA . LYS A 1 85 ? -15.465 -0.113 28.479 1.00 86.56 85 LYS A CA 1
ATOM 675 C C . LYS A 1 85 ? -16.272 -0.904 27.451 1.00 86.56 85 LYS A C 1
ATOM 677 O O . LYS A 1 85 ? -16.227 -2.134 27.468 1.00 86.56 85 LYS A O 1
ATOM 682 N N . LEU A 1 86 ? -16.958 -0.213 26.541 1.00 85.06 86 LEU A N 1
ATOM 683 C CA . LEU A 1 86 ? -17.733 -0.843 25.478 1.00 85.06 86 LEU A CA 1
ATOM 684 C C . LEU A 1 86 ? -16.835 -1.627 24.508 1.00 85.06 86 LEU A C 1
ATOM 686 O O . LEU A 1 86 ? -17.113 -2.792 24.222 1.00 85.06 86 LEU A O 1
ATOM 690 N N . TYR A 1 87 ? -15.707 -1.043 24.087 1.00 84.19 87 TYR A N 1
ATOM 691 C CA . TYR A 1 87 ? -14.717 -1.731 23.250 1.00 84.19 87 TYR A CA 1
ATOM 692 C C . TYR A 1 87 ? -14.171 -2.998 23.915 1.00 84.19 87 TYR A C 1
ATOM 694 O O . TYR A 1 87 ? -14.095 -4.044 23.268 1.00 84.19 87 TYR A O 1
ATOM 702 N N . LYS A 1 88 ? -13.867 -2.942 25.220 1.00 82.06 88 LYS A N 1
ATOM 703 C CA . LYS A 1 88 ? -13.424 -4.116 25.989 1.00 82.06 88 LYS A CA 1
ATOM 704 C C . LYS A 1 88 ? -14.504 -5.195 26.084 1.00 82.06 88 LYS A C 1
ATOM 706 O O . LYS A 1 88 ? -14.182 -6.368 25.932 1.00 82.06 88 LYS A O 1
ATOM 711 N N . LYS A 1 89 ? -15.771 -4.815 26.282 1.00 82.50 89 LYS A N 1
ATOM 712 C CA . LYS A 1 89 ? -16.899 -5.758 26.386 1.00 82.50 89 LYS A CA 1
ATOM 713 C C . LYS A 1 89 ? -17.127 -6.550 25.093 1.00 82.50 89 LYS A C 1
ATOM 715 O O . LYS A 1 89 ? -17.462 -7.726 25.155 1.00 82.50 89 LYS A O 1
ATOM 720 N N . VAL A 1 90 ? -16.912 -5.919 23.938 1.00 77.62 90 VAL A N 1
ATOM 721 C CA . VAL A 1 90 ? -17.071 -6.542 22.608 1.00 77.62 90 VAL A CA 1
ATOM 722 C C . VAL A 1 90 ? -15.760 -7.175 22.099 1.00 77.62 90 VAL A C 1
ATOM 724 O O . VAL A 1 90 ? -15.722 -7.795 21.034 1.00 77.62 90 VAL A O 1
ATOM 727 N N . GLY A 1 91 ? -14.664 -7.061 22.861 1.00 73.88 91 GLY A N 1
ATOM 728 C CA . GLY A 1 91 ? -13.352 -7.585 22.471 1.00 73.88 91 GLY A CA 1
ATOM 729 C C . GLY A 1 91 ? -12.792 -6.910 21.215 1.00 73.88 91 GLY A C 1
ATOM 730 O O . GLY A 1 91 ? -12.100 -7.547 20.419 1.00 73.88 91 GLY A O 1
ATOM 731 N N . TYR A 1 92 ? -13.134 -5.638 20.995 1.00 75.56 92 TYR A N 1
ATOM 732 C CA . TYR A 1 92 ? -12.636 -4.842 19.879 1.00 75.56 92 TYR A CA 1
ATOM 733 C C . TYR A 1 92 ? -11.331 -4.144 20.277 1.00 75.56 92 TYR A C 1
ATOM 735 O O . TYR A 1 92 ? -11.297 -3.369 21.232 1.00 75.56 92 TYR A O 1
ATOM 743 N N . ASN A 1 93 ? -10.253 -4.406 19.533 1.00 73.88 93 ASN A N 1
ATOM 744 C CA . ASN A 1 93 ? -8.950 -3.778 19.746 1.00 73.88 93 ASN A CA 1
ATOM 745 C C . ASN A 1 93 ? -8.674 -2.700 18.676 1.00 73.88 93 ASN A C 1
ATOM 747 O O . ASN A 1 93 ? -8.304 -3.051 17.552 1.00 73.88 93 ASN A O 1
ATOM 751 N N . PRO A 1 94 ? -8.788 -1.396 18.992 1.00 65.88 94 PRO A N 1
ATOM 752 C CA . PRO A 1 94 ? -8.596 -0.318 18.015 1.00 65.88 94 PRO A CA 1
ATOM 753 C C . PRO A 1 94 ? -7.174 -0.271 17.429 1.00 65.88 94 PRO A C 1
ATOM 755 O O . PRO A 1 94 ? -6.979 0.226 16.321 1.00 65.88 94 PRO A O 1
ATOM 758 N N . LEU A 1 95 ? -6.186 -0.849 18.121 1.00 67.31 95 LEU A N 1
ATOM 759 C CA . LEU A 1 95 ? -4.803 -0.939 17.643 1.00 67.31 95 LEU A CA 1
ATOM 760 C C . LEU A 1 95 ? -4.625 -1.920 16.472 1.00 67.31 95 LEU A C 1
ATOM 762 O O . LEU A 1 95 ? -3.669 -1.791 15.711 1.00 67.31 95 LEU A O 1
ATOM 766 N N . GLY A 1 96 ? -5.561 -2.857 16.272 1.00 63.88 96 GLY A N 1
ATOM 767 C CA . GLY A 1 96 ? -5.523 -3.801 15.149 1.00 63.88 96 GLY A CA 1
ATOM 768 C C . GLY A 1 96 ? -5.602 -3.121 13.776 1.00 63.88 96 GLY A C 1
ATOM 769 O O . GLY A 1 96 ? -5.059 -3.640 12.804 1.00 63.88 96 GLY A O 1
ATOM 770 N N . CYS A 1 97 ? -6.194 -1.923 13.698 1.00 66.88 97 CYS A N 1
ATOM 771 C CA . CYS A 1 97 ? -6.253 -1.142 12.461 1.00 66.88 97 CYS A CA 1
ATOM 772 C C . CYS A 1 97 ? -4.901 -0.537 12.050 1.00 66.88 97 CYS A C 1
ATOM 774 O O . CYS A 1 97 ? -4.698 -0.315 10.856 1.00 66.88 97 CYS A O 1
ATOM 776 N N . LEU A 1 98 ? -3.961 -0.304 12.980 1.00 63.94 98 LEU A N 1
ATOM 777 C CA . LEU A 1 98 ? -2.644 0.255 12.635 1.00 63.94 98 LEU A CA 1
ATOM 778 C C . LEU A 1 98 ? -1.802 -0.707 11.790 1.00 63.94 98 LEU A C 1
ATOM 780 O O . LEU A 1 98 ? -1.048 -0.260 10.926 1.00 63.94 98 LEU A O 1
ATOM 784 N N . GLY A 1 99 ? -1.981 -2.020 11.971 1.00 65.06 99 GLY A N 1
ATOM 785 C CA . GLY A 1 99 ? -1.297 -3.039 11.168 1.00 65.06 99 GLY A CA 1
ATOM 786 C C . GLY A 1 99 ? -1.595 -2.938 9.667 1.00 65.06 99 GLY A C 1
ATOM 787 O O . GLY A 1 99 ? -0.833 -3.447 8.855 1.00 65.06 99 GLY A O 1
ATOM 788 N N . THR A 1 100 ? -2.661 -2.233 9.284 1.00 64.44 100 THR A N 1
ATOM 789 C CA . THR A 1 100 ? -3.072 -2.008 7.889 1.00 64.44 100 THR A CA 1
ATOM 790 C C . THR A 1 100 ? -2.195 -1.005 7.146 1.00 64.44 100 THR A C 1
ATOM 792 O O . THR A 1 100 ? -2.084 -1.078 5.925 1.00 64.44 100 THR A O 1
ATOM 795 N N . PHE A 1 101 ? -1.538 -0.086 7.857 1.00 67.81 101 PHE A N 1
ATOM 796 C CA . PHE A 1 101 ? -0.641 0.886 7.225 1.00 67.81 101 PHE A CA 1
ATOM 797 C C . PHE A 1 101 ? 0.718 0.284 6.876 1.00 67.81 101 PHE A C 1
ATOM 799 O O . PHE A 1 101 ? 1.362 0.737 5.932 1.00 67.81 101 PHE A O 1
ATOM 806 N N . ILE A 1 102 ? 1.132 -0.762 7.595 1.00 71.00 102 ILE A N 1
ATOM 807 C CA . ILE A 1 102 ? 2.416 -1.434 7.382 1.00 71.00 102 ILE A CA 1
ATOM 808 C C . ILE A 1 102 ? 2.547 -1.917 5.921 1.00 71.00 102 ILE A C 1
ATOM 810 O O . ILE A 1 102 ? 3.495 -1.505 5.257 1.00 71.00 102 ILE A O 1
ATOM 814 N N . PRO A 1 103 ? 1.588 -2.671 5.349 1.00 68.12 103 PRO A N 1
ATOM 815 C CA . PRO A 1 103 ? 1.635 -3.099 3.951 1.00 68.12 103 PRO A CA 1
ATOM 816 C C . PRO A 1 103 ? 1.741 -1.972 2.923 1.00 68.12 103 PRO A C 1
ATOM 818 O O . PRO A 1 103 ? 2.511 -2.068 1.969 1.00 68.12 103 PRO A O 1
ATOM 821 N N . GLN A 1 104 ? 0.989 -0.888 3.128 1.00 69.31 104 GLN A N 1
ATOM 822 C CA . GLN A 1 104 ? 0.992 0.258 2.220 1.00 69.31 104 GLN A CA 1
ATOM 823 C C . GLN A 1 104 ? 2.359 0.953 2.221 1.00 69.31 104 GLN A C 1
ATOM 825 O O . GLN A 1 104 ? 2.885 1.303 1.164 1.00 69.31 104 GLN A O 1
ATOM 830 N N . ILE A 1 105 ? 2.951 1.116 3.407 1.00 72.12 105 ILE A N 1
ATOM 831 C CA . ILE A 1 105 ? 4.286 1.698 3.573 1.00 72.12 105 ILE A CA 1
ATOM 832 C C . ILE A 1 105 ? 5.347 0.805 2.923 1.00 72.12 105 ILE A C 1
ATOM 834 O O . ILE A 1 105 ? 6.267 1.322 2.289 1.00 72.12 105 ILE A O 1
ATOM 838 N N . ILE A 1 106 ? 5.210 -0.520 3.026 1.00 68.88 106 ILE A N 1
ATOM 839 C CA . ILE A 1 106 ? 6.119 -1.480 2.388 1.00 68.88 106 ILE A CA 1
ATOM 840 C C . ILE A 1 106 ? 6.100 -1.317 0.869 1.00 68.88 106 ILE A C 1
ATOM 842 O O . ILE A 1 106 ? 7.147 -1.100 0.265 1.00 68.88 106 ILE A O 1
ATOM 846 N N . ILE A 1 107 ? 4.914 -1.375 0.261 1.00 69.81 107 ILE A N 1
ATOM 847 C CA . ILE A 1 107 ? 4.750 -1.275 -1.196 1.00 69.81 107 ILE A CA 1
ATOM 848 C C . ILE A 1 107 ? 5.304 0.056 -1.716 1.00 69.81 107 ILE A C 1
ATOM 850 O O . ILE A 1 107 ? 6.042 0.078 -2.701 1.00 69.81 107 ILE A O 1
ATOM 854 N N . LEU A 1 108 ? 5.016 1.161 -1.022 1.00 71.38 108 LEU A N 1
ATOM 855 C CA . LEU A 1 108 ? 5.534 2.477 -1.393 1.00 71.38 108 LEU A CA 1
ATOM 856 C C . LEU A 1 108 ? 7.065 2.549 -1.275 1.00 71.38 108 LEU A C 1
ATOM 858 O O . LEU A 1 108 ? 7.729 3.089 -2.157 1.00 71.38 108 LEU A O 1
ATOM 862 N N . SER A 1 109 ? 7.637 1.979 -0.212 1.00 63.88 109 SER A N 1
ATOM 863 C CA . SER A 1 109 ? 9.091 1.965 0.006 1.00 63.88 109 SER A CA 1
ATOM 864 C C . SER A 1 109 ? 9.823 1.180 -1.081 1.00 63.88 109 SER A C 1
ATOM 866 O O . SER A 1 109 ? 10.897 1.583 -1.524 1.00 63.88 109 SER A O 1
ATOM 868 N N . VAL A 1 110 ? 9.224 0.078 -1.525 1.00 66.25 110 VAL A N 1
ATOM 869 C CA . VAL A 1 110 ? 9.738 -0.777 -2.598 1.00 66.25 110 VAL A CA 1
ATOM 870 C C . VAL A 1 110 ? 9.693 -0.048 -3.936 1.00 66.25 110 VAL A C 1
ATOM 872 O O . VAL A 1 110 ? 10.698 -0.019 -4.642 1.00 66.25 110 VAL A O 1
ATOM 875 N N . LEU A 1 111 ? 8.572 0.609 -4.252 1.00 66.31 111 LEU A N 1
ATOM 876 C CA . LEU A 1 111 ? 8.442 1.421 -5.462 1.00 66.31 111 LEU A CA 1
ATOM 877 C C . LEU A 1 111 ? 9.508 2.527 -5.510 1.00 66.31 111 LEU A C 1
ATOM 879 O O . LEU A 1 111 ? 10.206 2.671 -6.510 1.00 66.31 111 LEU A O 1
ATOM 883 N N . ILE A 1 112 ? 9.681 3.265 -4.409 1.00 66.44 112 ILE A N 1
ATOM 884 C CA . ILE A 1 112 ? 10.688 4.332 -4.311 1.00 66.44 112 ILE A CA 1
ATOM 885 C C . ILE A 1 112 ? 12.110 3.765 -4.430 1.00 66.44 112 ILE A C 1
ATOM 887 O O . ILE A 1 112 ? 12.960 4.388 -5.065 1.00 66.44 112 ILE A O 1
ATOM 891 N N . GLY A 1 113 ? 12.381 2.600 -3.832 1.00 65.38 113 GLY A N 1
ATOM 892 C CA . GLY A 1 113 ? 13.677 1.925 -3.923 1.00 65.38 113 GLY A CA 1
ATOM 893 C C . GLY A 1 113 ? 14.045 1.566 -5.361 1.00 65.38 113 GLY A C 1
ATOM 894 O O . GLY A 1 113 ? 15.157 1.851 -5.794 1.00 65.38 113 GLY A O 1
ATOM 895 N N . VAL A 1 114 ? 13.090 1.028 -6.121 1.00 63.19 114 VAL A N 1
ATOM 896 C CA . VAL A 1 114 ? 13.293 0.659 -7.529 1.00 63.19 114 VAL A CA 1
ATOM 897 C C . VAL A 1 114 ? 13.495 1.885 -8.406 1.00 63.19 114 VAL A C 1
ATOM 899 O O . VAL A 1 114 ? 14.462 1.926 -9.160 1.00 63.19 114 VAL A O 1
ATOM 902 N N . VAL A 1 115 ? 12.647 2.909 -8.271 1.00 63.53 115 VAL A N 1
ATOM 903 C CA . VAL A 1 115 ? 12.803 4.153 -9.042 1.00 63.53 115 VAL A CA 1
ATOM 904 C C . VAL A 1 115 ? 14.176 4.776 -8.780 1.00 63.53 115 VAL A C 1
ATOM 906 O O . VAL A 1 115 ? 14.877 5.119 -9.723 1.00 63.53 115 VAL A O 1
ATOM 909 N N . ARG A 1 116 ? 14.623 4.842 -7.518 1.00 63.25 116 ARG A N 1
ATOM 910 C CA . ARG A 1 116 ? 15.952 5.384 -7.181 1.00 63.25 116 ARG A CA 1
ATOM 911 C C . ARG A 1 116 ? 17.111 4.540 -7.709 1.00 63.25 116 ARG A C 1
ATOM 913 O O . ARG A 1 116 ? 18.109 5.121 -8.130 1.00 63.25 116 ARG A O 1
ATOM 920 N N . ALA A 1 117 ? 16.993 3.212 -7.678 1.00 61.69 117 ALA A N 1
ATOM 921 C CA . ALA A 1 117 ? 18.014 2.317 -8.222 1.00 61.69 117 ALA A CA 1
ATOM 922 C C . ALA A 1 117 ? 18.196 2.535 -9.734 1.00 61.69 117 ALA A C 1
ATOM 924 O O . ALA A 1 117 ? 19.325 2.574 -10.215 1.00 61.69 117 ALA A O 1
ATOM 925 N N . ILE A 1 118 ? 17.092 2.767 -10.455 1.00 60.56 118 ILE A N 1
ATOM 926 C CA . ILE A 1 118 ? 17.093 3.087 -11.889 1.00 60.56 118 ILE A CA 1
ATOM 927 C C . ILE A 1 118 ? 17.694 4.469 -12.144 1.00 60.56 118 ILE A C 1
ATOM 929 O O . ILE A 1 118 ? 18.578 4.611 -12.980 1.00 60.56 118 ILE A O 1
ATOM 933 N N . THR A 1 119 ? 17.224 5.495 -11.429 1.00 59.16 119 THR A N 1
ATOM 934 C CA . THR A 1 119 ? 17.610 6.887 -11.700 1.00 59.16 119 THR A CA 1
ATOM 935 C C . THR A 1 119 ? 19.090 7.155 -11.434 1.00 59.16 119 THR A C 1
ATOM 937 O O . THR A 1 119 ? 19.696 7.952 -12.141 1.00 59.16 119 THR A O 1
ATOM 940 N N . ASN A 1 120 ? 19.687 6.501 -10.434 1.00 60.53 120 ASN A N 1
ATOM 941 C CA . ASN A 1 120 ? 21.048 6.819 -9.999 1.00 60.53 120 ASN A CA 1
ATOM 942 C C . ASN A 1 120 ? 22.100 5.777 -10.416 1.00 60.53 120 ASN A C 1
ATOM 944 O O . ASN A 1 120 ? 23.238 5.893 -9.967 1.00 60.53 120 ASN A O 1
ATOM 948 N N . ASN A 1 121 ? 21.735 4.740 -11.193 1.00 60.69 121 ASN A N 1
ATOM 949 C CA . ASN A 1 121 ? 22.562 3.534 -11.404 1.00 60.69 121 ASN A CA 1
ATOM 950 C C . ASN A 1 121 ? 23.131 2.966 -10.089 1.00 60.69 121 ASN A C 1
ATOM 952 O O . ASN A 1 121 ? 24.194 2.348 -10.060 1.00 60.69 121 ASN A O 1
ATOM 956 N N . ASN A 1 122 ? 22.444 3.227 -8.976 1.00 58.41 122 ASN A N 1
ATOM 957 C CA . ASN A 1 122 ? 22.968 2.965 -7.653 1.00 58.41 122 ASN A CA 1
ATOM 958 C C . ASN A 1 122 ? 22.387 1.632 -7.185 1.00 58.41 122 ASN A C 1
ATOM 960 O O . ASN A 1 122 ? 21.192 1.523 -6.910 1.00 58.41 122 ASN A O 1
ATOM 964 N N . THR A 1 123 ? 23.231 0.604 -7.148 1.00 59.41 123 THR A N 1
ATOM 965 C CA . THR A 1 123 ? 22.864 -0.777 -6.801 1.00 59.41 123 THR A CA 1
ATOM 966 C C . THR A 1 123 ? 22.816 -1.025 -5.290 1.00 59.41 123 THR A C 1
ATOM 968 O O . THR A 1 123 ? 22.700 -2.172 -4.854 1.00 59.41 123 THR A O 1
ATOM 971 N N . GLU A 1 124 ? 22.889 0.032 -4.475 1.00 58.47 124 GLU A N 1
ATOM 972 C CA . GLU A 1 124 ? 22.804 -0.038 -3.015 1.00 58.47 124 GLU A CA 1
ATOM 973 C C . GLU A 1 124 ? 21.532 -0.775 -2.552 1.00 58.47 124 GLU A C 1
ATOM 975 O O . GLU A 1 124 ? 20.410 -0.279 -2.664 1.00 58.47 124 GLU A O 1
ATOM 980 N N . GLY A 1 125 ? 21.724 -1.979 -1.999 1.00 60.03 125 GLY A N 1
ATOM 981 C CA . GLY A 1 125 ? 20.661 -2.828 -1.446 1.00 60.03 125 GLY A CA 1
ATOM 982 C C . GLY A 1 125 ? 20.283 -4.050 -2.291 1.00 60.03 125 GLY A C 1
ATOM 983 O O . GLY A 1 125 ? 19.512 -4.890 -1.818 1.00 60.03 125 GLY A O 1
ATOM 984 N N . ILE A 1 126 ? 20.824 -4.191 -3.506 1.00 64.44 126 ILE A N 1
ATOM 985 C CA . ILE A 1 126 ? 20.688 -5.414 -4.310 1.00 64.44 126 ILE A CA 1
ATOM 986 C C . ILE A 1 126 ? 21.834 -6.355 -3.933 1.00 64.44 126 ILE A C 1
ATOM 988 O O . ILE A 1 126 ? 22.995 -5.953 -3.908 1.00 64.44 126 ILE A O 1
ATOM 992 N N . TYR A 1 127 ? 21.521 -7.608 -3.612 1.00 65.75 127 TYR A N 1
ATOM 993 C CA . TYR A 1 127 ? 22.554 -8.589 -3.310 1.00 65.75 127 TYR A CA 1
ATOM 994 C C . TYR A 1 127 ? 23.375 -8.896 -4.570 1.00 65.75 127 TYR A C 1
ATOM 996 O O . TYR A 1 127 ? 22.818 -9.049 -5.658 1.00 65.75 127 TYR A O 1
ATOM 1004 N N . GLU A 1 128 ? 24.691 -9.064 -4.424 1.00 64.12 128 GLU A N 1
ATOM 1005 C CA . GLU A 1 128 ? 25.596 -9.356 -5.549 1.00 64.12 128 GLU A CA 1
ATOM 1006 C C . GLU A 1 128 ? 25.173 -10.587 -6.362 1.00 64.12 128 GLU A C 1
ATOM 1008 O O . GLU A 1 128 ? 25.276 -10.591 -7.587 1.00 64.12 128 GLU A O 1
ATOM 1013 N N . PHE A 1 129 ? 24.626 -11.618 -5.709 1.00 66.44 129 PHE A N 1
ATOM 1014 C CA . PHE A 1 129 ? 24.137 -12.808 -6.408 1.00 66.44 129 PHE A CA 1
ATOM 1015 C C . PHE A 1 129 ? 22.947 -12.502 -7.333 1.00 66.44 129 PHE A C 1
ATOM 1017 O O . PHE A 1 129 ? 22.837 -13.093 -8.405 1.00 66.44 129 PHE A O 1
ATOM 1024 N N . VAL A 1 130 ? 22.079 -11.559 -6.950 1.00 63.56 130 VAL A N 1
ATOM 1025 C CA . VAL A 1 130 ? 20.941 -11.119 -7.770 1.00 63.56 130 VAL A CA 1
ATOM 1026 C C . VAL A 1 130 ? 21.433 -10.270 -8.934 1.00 63.56 130 VAL A C 1
ATOM 1028 O O . VAL A 1 130 ? 20.965 -10.458 -10.054 1.00 63.56 130 VAL A O 1
ATOM 1031 N N . LEU A 1 131 ? 22.417 -9.395 -8.703 1.00 64.25 131 LEU A N 1
ATOM 1032 C CA . LEU A 1 131 ? 23.044 -8.599 -9.763 1.00 64.25 131 LEU A CA 1
ATOM 1033 C C . LEU A 1 131 ? 23.716 -9.484 -10.816 1.00 64.25 131 LEU A C 1
ATOM 1035 O O . LEU A 1 131 ? 23.507 -9.275 -12.010 1.00 64.25 131 LEU A O 1
ATOM 1039 N N . ASN A 1 132 ? 24.474 -10.496 -10.396 1.00 66.56 132 ASN A N 1
ATOM 1040 C CA . ASN A 1 132 ? 25.150 -11.414 -11.313 1.00 66.56 132 ASN A CA 1
ATOM 1041 C C . ASN A 1 132 ? 24.163 -12.255 -12.128 1.00 66.56 132 ASN A C 1
ATOM 1043 O O . ASN A 1 132 ? 24.370 -12.447 -13.326 1.00 66.56 132 ASN A O 1
ATOM 1047 N N . TRP A 1 133 ? 23.076 -12.709 -11.498 1.00 67.81 133 TRP A N 1
ATOM 1048 C CA . TRP A 1 133 ? 22.032 -13.479 -12.170 1.00 67.81 133 TRP A CA 1
ATOM 1049 C C . TRP A 1 133 ? 21.242 -12.629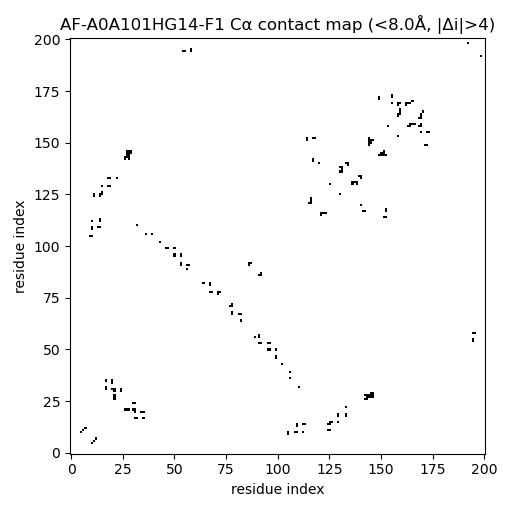 -13.170 1.00 67.81 133 TRP A C 1
ATOM 1051 O O . TRP A 1 133 ? 21.049 -13.033 -14.310 1.00 67.81 133 TRP A O 1
ATOM 1061 N N . VAL A 1 134 ? 20.843 -11.416 -12.784 1.00 61.72 134 VAL A N 1
ATOM 1062 C CA . VAL A 1 134 ? 20.033 -10.546 -13.646 1.00 61.72 134 VAL A CA 1
ATOM 1063 C C . VAL A 1 134 ? 20.834 -9.899 -14.773 1.00 61.72 134 VAL A C 1
ATOM 1065 O O . VAL A 1 134 ? 20.288 -9.694 -15.857 1.00 61.72 134 VAL A O 1
ATOM 1068 N N . SER A 1 135 ? 22.113 -9.593 -14.550 1.00 61.38 135 SER A N 1
ATOM 1069 C CA . SER A 1 135 ? 22.983 -9.000 -15.575 1.00 61.38 135 SER A CA 1
ATOM 1070 C C . SER A 1 135 ? 23.681 -10.033 -16.465 1.00 61.38 135 SER A C 1
ATOM 1072 O O . SER A 1 135 ? 24.499 -9.640 -17.298 1.00 61.38 135 SER A O 1
ATOM 1074 N N . ASN A 1 136 ? 23.413 -11.339 -16.301 1.00 60.59 136 ASN A N 1
ATOM 1075 C CA . ASN A 1 136 ? 24.167 -12.411 -16.968 1.00 60.59 136 ASN A CA 1
ATOM 1076 C C . ASN A 1 136 ? 25.699 -12.180 -16.897 1.00 60.59 136 ASN A C 1
ATOM 1078 O O . ASN A 1 136 ? 26.418 -12.410 -17.866 1.00 60.59 136 ASN A O 1
ATOM 1082 N N . GLY A 1 137 ? 26.195 -11.648 -15.772 1.00 55.09 137 GLY A N 1
ATOM 1083 C CA . GLY A 1 137 ? 27.615 -11.342 -15.557 1.00 55.09 137 GLY A CA 1
ATOM 1084 C C . GLY A 1 137 ? 28.179 -10.106 -16.278 1.00 55.09 137 GLY A C 1
ATOM 1085 O O . GLY A 1 137 ? 29.387 -9.898 -16.234 1.00 55.09 137 GLY A O 1
ATOM 1086 N N . THR A 1 138 ? 27.357 -9.272 -16.927 1.00 49.97 138 THR A N 1
ATOM 1087 C CA . THR A 1 138 ? 27.840 -8.085 -17.671 1.00 49.97 138 THR A CA 1
ATOM 1088 C C . THR A 1 138 ? 27.881 -6.790 -16.857 1.00 49.97 138 THR A C 1
ATOM 1090 O O . THR A 1 138 ? 28.346 -5.774 -17.367 1.00 49.97 138 THR A O 1
ATOM 1093 N N . GLY A 1 139 ? 27.418 -6.791 -15.601 1.00 54.81 139 GLY A N 1
ATOM 1094 C CA . GLY A 1 139 ? 27.511 -5.640 -14.687 1.00 54.81 139 GLY A CA 1
ATOM 1095 C C . GLY A 1 139 ? 26.675 -4.410 -15.074 1.00 54.81 139 GLY A C 1
ATOM 1096 O O . GLY A 1 139 ? 26.471 -3.532 -14.242 1.00 54.81 139 GLY A O 1
ATOM 1097 N N . ASN A 1 140 ? 26.132 -4.357 -16.294 1.00 52.47 140 ASN A N 1
ATOM 1098 C CA . ASN A 1 140 ? 25.280 -3.277 -16.774 1.00 52.47 140 ASN A CA 1
ATOM 1099 C C . ASN A 1 140 ? 23.809 -3.677 -16.686 1.00 52.47 140 ASN A C 1
ATOM 1101 O O . ASN A 1 140 ? 23.324 -4.537 -17.421 1.00 52.47 140 ASN A O 1
ATOM 1105 N N . PHE A 1 141 ? 23.087 -3.007 -15.797 1.00 57.94 141 PHE A N 1
ATOM 1106 C CA . PHE A 1 141 ? 21.657 -3.186 -15.617 1.00 57.94 141 PHE A CA 1
ATOM 1107 C C . PHE A 1 141 ? 20.915 -1.994 -16.221 1.00 57.94 141 PHE A C 1
ATOM 1109 O O . PHE A 1 141 ? 20.772 -0.951 -15.591 1.00 57.94 141 PHE A O 1
ATOM 1116 N N . THR A 1 142 ? 20.463 -2.133 -17.468 1.00 57.38 142 THR A N 1
ATOM 1117 C CA . THR A 1 142 ? 19.582 -1.141 -18.093 1.00 57.38 142 THR A CA 1
ATOM 1118 C C . THR A 1 142 ? 18.140 -1.570 -17.876 1.00 57.38 142 THR A C 1
ATOM 1120 O O . THR A 1 142 ? 17.648 -2.543 -18.450 1.00 57.38 142 THR A O 1
ATOM 1123 N N . ILE A 1 143 ? 17.458 -0.866 -16.981 1.00 63.66 143 ILE A N 1
ATOM 1124 C CA . ILE A 1 143 ? 16.029 -1.055 -16.802 1.00 63.66 143 ILE A CA 1
ATOM 1125 C C . ILE A 1 143 ? 15.300 -0.209 -17.844 1.00 63.66 143 ILE A C 1
ATOM 1127 O O . ILE A 1 143 ? 15.550 0.989 -17.916 1.00 63.66 143 ILE A O 1
ATOM 1131 N N . ASN A 1 144 ? 14.364 -0.793 -18.599 1.00 64.75 144 ASN A N 1
ATOM 1132 C CA . ASN A 1 144 ? 13.444 -0.013 -19.424 1.00 64.75 144 ASN A CA 1
ATOM 1133 C C . ASN A 1 144 ? 12.325 0.563 -18.535 1.00 64.75 144 ASN A C 1
ATOM 1135 O O . ASN A 1 144 ? 11.485 -0.207 -18.055 1.00 64.75 144 ASN A O 1
ATOM 1139 N N . PRO A 1 145 ? 12.281 1.889 -18.301 1.00 66.62 145 PRO A N 1
ATOM 1140 C CA . PRO A 1 145 ? 11.289 2.481 -17.419 1.00 66.62 145 PRO A CA 1
ATOM 1141 C C . PRO A 1 145 ? 9.933 2.710 -18.084 1.00 66.62 145 PRO A C 1
ATOM 1143 O O . PRO A 1 145 ? 8.989 3.140 -17.418 1.00 66.62 145 PRO A O 1
ATOM 1146 N N . ASN A 1 146 ? 9.824 2.431 -19.385 1.00 68.75 146 ASN A N 1
ATOM 1147 C CA . ASN A 1 146 ? 8.616 2.700 -20.139 1.00 68.75 146 ASN A CA 1
ATOM 1148 C C . ASN A 1 146 ? 7.520 1.684 -19.810 1.00 68.75 146 ASN A C 1
ATOM 1150 O O . ASN A 1 146 ? 7.664 0.479 -20.031 1.00 68.75 146 ASN A O 1
ATOM 1154 N N . PHE A 1 147 ? 6.379 2.189 -19.357 1.00 67.19 147 PHE A N 1
ATOM 1155 C CA . PHE A 1 147 ? 5.156 1.426 -19.175 1.00 67.19 147 PHE A CA 1
ATOM 1156 C C . PHE A 1 147 ? 3.991 2.158 -19.838 1.00 67.19 147 PHE A C 1
ATOM 1158 O O . PHE A 1 147 ? 3.760 3.332 -19.569 1.00 67.19 147 PHE A O 1
ATOM 1165 N N . LEU A 1 148 ? 3.263 1.475 -20.731 1.00 69.00 148 LEU A N 1
ATOM 1166 C CA . LEU A 1 148 ? 2.169 2.063 -21.526 1.00 69.00 148 LEU A CA 1
ATOM 1167 C C . LEU A 1 148 ? 2.584 3.312 -22.341 1.00 69.00 148 LEU A C 1
ATOM 1169 O O . LEU A 1 148 ? 1.769 4.196 -22.581 1.00 69.00 148 LEU A O 1
ATOM 1173 N N . GLY A 1 149 ? 3.854 3.392 -22.760 1.00 67.38 149 GLY A N 1
ATOM 1174 C CA . GLY A 1 149 ? 4.409 4.562 -23.456 1.00 67.38 149 GLY A CA 1
ATOM 1175 C C . GLY A 1 149 ? 4.770 5.738 -22.538 1.00 67.38 149 GLY A C 1
ATOM 1176 O O . GLY A 1 149 ? 5.079 6.815 -23.038 1.00 67.38 149 GLY A O 1
ATOM 1177 N N . LEU A 1 150 ? 4.732 5.537 -21.216 1.00 70.81 150 LEU A N 1
ATOM 1178 C CA . LEU A 1 150 ? 5.090 6.525 -20.201 1.00 70.81 150 LEU A CA 1
ATOM 1179 C C . LEU A 1 150 ? 6.369 6.119 -19.491 1.00 70.81 150 LEU A C 1
ATOM 1181 O O . LEU A 1 150 ? 6.494 4.985 -19.034 1.00 70.81 150 LEU A O 1
ATOM 1185 N N . ASP A 1 151 ? 7.288 7.063 -19.346 1.00 71.69 151 ASP A N 1
ATOM 1186 C CA . ASP A 1 151 ? 8.479 6.874 -18.533 1.00 71.69 151 ASP A CA 1
ATOM 1187 C C . ASP A 1 151 ? 8.105 7.025 -17.052 1.00 71.69 151 ASP A C 1
ATOM 1189 O O . ASP A 1 151 ? 7.759 8.119 -16.591 1.00 71.69 151 ASP A O 1
ATOM 1193 N N . LEU A 1 152 ? 8.141 5.916 -16.310 1.00 68.81 152 LEU A N 1
ATOM 1194 C CA . LEU A 1 152 ? 7.791 5.875 -14.889 1.00 68.81 152 LEU A CA 1
ATOM 1195 C C . LEU A 1 152 ? 8.853 6.516 -13.979 1.00 68.81 152 LEU A C 1
ATOM 1197 O O . LEU A 1 152 ? 8.602 6.676 -12.783 1.00 68.81 152 LEU A O 1
ATOM 1201 N N . THR A 1 153 ? 10.030 6.870 -14.506 1.00 65.62 153 THR A N 1
ATOM 1202 C CA . THR A 1 153 ? 11.068 7.568 -13.726 1.00 65.62 153 THR A CA 1
ATOM 1203 C C . THR A 1 153 ? 10.765 9.051 -13.564 1.00 65.62 153 THR A C 1
ATOM 1205 O O . THR A 1 153 ? 11.238 9.683 -12.617 1.00 65.62 153 THR A O 1
ATOM 1208 N N . GLN A 1 154 ? 9.942 9.609 -14.452 1.00 65.00 154 GLN A N 1
ATOM 1209 C CA . GLN A 1 154 ? 9.593 11.016 -14.421 1.00 65.00 154 GLN A CA 1
ATOM 1210 C C . GLN A 1 154 ? 8.296 11.259 -13.650 1.00 65.00 154 GLN A C 1
ATOM 1212 O O . GLN A 1 154 ? 7.307 10.539 -13.777 1.00 65.00 154 GLN A O 1
ATOM 1217 N N . THR A 1 155 ? 8.292 12.311 -12.831 1.00 64.88 155 THR A N 1
ATOM 1218 C CA . THR A 1 155 ? 7.101 12.742 -12.090 1.00 64.88 155 THR A CA 1
ATOM 1219 C C . THR A 1 155 ? 6.405 13.872 -12.845 1.00 64.88 155 THR A C 1
ATOM 1221 O O . THR A 1 155 ? 7.061 14.716 -13.455 1.00 64.88 155 THR A O 1
ATOM 1224 N N . TYR A 1 156 ? 5.073 13.944 -12.751 1.00 64.44 156 TYR A N 1
ATOM 1225 C CA . TYR A 1 156 ? 4.277 15.023 -13.353 1.00 64.44 156 TYR A CA 1
ATOM 1226 C C . TYR A 1 156 ? 4.806 16.424 -13.006 1.00 64.44 156 TYR A C 1
ATOM 1228 O O . TYR A 1 156 ? 4.829 17.305 -13.857 1.00 64.44 156 TYR A O 1
ATOM 1236 N N . THR A 1 157 ? 5.267 16.642 -11.772 1.00 66.62 157 THR A N 1
ATOM 1237 C CA . THR A 1 157 ? 5.822 17.933 -11.339 1.00 66.62 157 THR A CA 1
ATOM 1238 C C . THR A 1 157 ? 7.060 18.332 -12.133 1.00 66.62 157 THR A C 1
ATOM 1240 O O . THR A 1 157 ? 7.195 19.501 -12.474 1.00 66.62 157 THR A O 1
ATOM 1243 N N . THR A 1 158 ? 7.920 17.368 -12.466 1.00 67.44 158 THR A N 1
ATOM 1244 C CA . THR A 1 158 ? 9.151 17.586 -13.229 1.00 67.44 158 THR A CA 1
ATOM 1245 C C . THR A 1 158 ? 8.824 17.889 -14.693 1.00 67.44 158 THR A C 1
ATOM 1247 O O . THR A 1 158 ? 9.221 18.937 -15.191 1.00 67.44 158 THR A O 1
ATOM 1250 N N . LEU A 1 159 ? 7.966 17.079 -15.333 1.00 63.66 159 LEU A N 1
ATOM 1251 C CA . LEU A 1 159 ? 7.508 17.336 -16.709 1.00 63.66 159 LEU A CA 1
ATOM 1252 C C . LEU A 1 159 ? 6.736 18.656 -16.836 1.00 63.66 159 LEU A C 1
ATOM 1254 O O . LEU A 1 159 ? 6.964 19.436 -17.754 1.00 63.66 159 LEU A O 1
ATOM 1258 N N . SER A 1 160 ? 5.805 18.929 -15.920 1.00 58.41 160 SER A N 1
ATOM 1259 C CA . SER A 1 160 ? 4.957 20.127 -15.989 1.00 58.41 160 SER A CA 1
ATOM 1260 C C . SER A 1 160 ? 5.740 21.433 -15.824 1.00 58.41 160 SER A C 1
ATOM 1262 O O . SER A 1 160 ? 5.253 22.477 -16.262 1.00 58.41 160 SER A O 1
ATOM 1264 N N . GLY A 1 161 ? 6.928 21.369 -15.209 1.00 64.75 161 GLY A N 1
ATOM 1265 C CA . GLY A 1 161 ? 7.864 22.484 -15.092 1.00 64.75 161 GLY A CA 1
ATOM 1266 C C . GLY A 1 161 ? 8.679 22.742 -16.363 1.00 64.75 161 GLY A C 1
ATOM 1267 O O . GLY A 1 161 ? 8.985 23.897 -16.637 1.00 64.75 161 GLY A O 1
ATOM 1268 N N . GLU A 1 162 ? 8.982 21.707 -17.153 1.00 66.25 162 GLU A N 1
ATOM 1269 C CA . GLU A 1 162 ? 9.778 21.815 -18.390 1.00 66.25 162 GLU A CA 1
ATOM 1270 C C . GLU A 1 162 ? 8.941 22.072 -19.648 1.00 66.25 162 GLU A C 1
ATOM 1272 O O . GLU A 1 162 ? 9.307 22.908 -20.470 1.00 66.25 162 GLU A O 1
ATOM 1277 N N . VAL A 1 163 ? 7.811 21.378 -19.813 1.00 63.25 163 VAL A N 1
ATOM 1278 C CA . VAL A 1 163 ? 6.992 21.438 -21.044 1.00 63.25 163 VAL A CA 1
ATOM 1279 C C . VAL A 1 163 ? 5.647 22.146 -20.855 1.00 63.25 163 VAL A C 1
ATOM 1281 O O . VAL A 1 163 ? 4.948 22.432 -21.826 1.00 63.25 163 VAL A O 1
ATOM 1284 N N . GLY A 1 164 ? 5.299 22.498 -19.615 1.00 66.88 164 GLY A N 1
ATOM 1285 C CA . GLY A 1 164 ? 4.044 23.157 -19.254 1.00 66.88 164 GLY A CA 1
ATOM 1286 C C . GLY A 1 164 ? 2.949 22.179 -18.812 1.00 66.88 164 GLY A C 1
ATOM 1287 O O . GLY A 1 164 ? 2.867 21.035 -19.256 1.00 66.88 164 GLY A O 1
ATOM 1288 N N . ARG A 1 165 ? 2.064 22.644 -17.918 1.00 63.44 165 ARG A N 1
ATOM 1289 C CA . ARG A 1 165 ? 1.048 21.828 -17.210 1.00 63.44 165 ARG A CA 1
ATOM 1290 C C . ARG A 1 165 ? 0.058 21.064 -18.104 1.00 63.44 165 ARG A C 1
ATOM 1292 O O . ARG A 1 165 ? -0.532 20.096 -17.641 1.00 63.44 165 ARG A O 1
ATOM 1299 N N . PHE A 1 166 ? -0.113 21.476 -19.360 1.00 71.12 166 PHE A N 1
ATOM 1300 C CA . PHE A 1 166 ? -1.038 20.862 -20.324 1.00 71.12 166 PHE A CA 1
ATOM 1301 C C . PHE A 1 166 ? -0.340 20.367 -21.599 1.00 71.12 166 PHE A C 1
ATOM 1303 O O . PHE A 1 166 ? -0.986 20.195 -22.630 1.00 71.12 166 PHE A O 1
ATOM 1310 N N . ALA A 1 167 ? 0.976 20.146 -21.554 1.00 71.06 167 ALA A N 1
ATOM 1311 C CA . ALA A 1 167 ? 1.693 19.584 -22.690 1.00 71.06 167 ALA A CA 1
ATOM 1312 C C . ALA A 1 167 ? 1.154 18.186 -23.052 1.00 71.06 167 ALA A C 1
ATOM 1314 O O . ALA A 1 167 ? 0.865 17.402 -22.140 1.00 71.06 167 ALA A O 1
ATOM 1315 N N . PRO A 1 168 ? 1.103 17.811 -24.347 1.00 74.25 168 PRO A N 1
ATOM 1316 C CA . PRO A 1 168 ? 0.668 16.481 -24.787 1.00 74.25 168 PRO A CA 1
ATOM 1317 C C . PRO A 1 168 ? 1.394 15.316 -24.096 1.00 74.25 168 PRO A C 1
ATOM 1319 O O . PRO A 1 168 ? 0.828 14.239 -23.948 1.00 74.25 168 PRO A O 1
ATOM 1322 N N . GLN A 1 169 ? 2.623 15.544 -23.628 1.00 70.38 1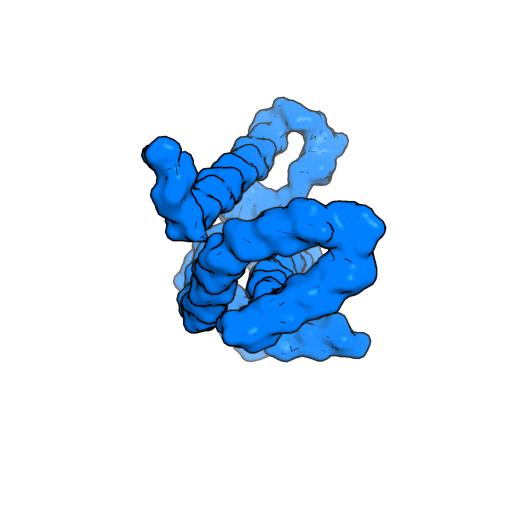69 GLN A N 1
ATOM 1323 C CA . GLN A 1 169 ? 3.450 14.563 -22.920 1.00 70.38 169 GLN A CA 1
ATOM 1324 C C . GLN A 1 169 ? 3.106 14.440 -21.422 1.00 70.38 169 GLN A C 1
ATOM 1326 O O . GLN A 1 169 ? 3.319 13.386 -20.834 1.00 70.38 169 GLN A O 1
ATOM 1331 N N . ALA A 1 170 ? 2.546 15.484 -20.795 1.00 70.50 170 ALA A N 1
ATOM 1332 C CA . ALA A 1 170 ? 2.181 15.497 -19.373 1.00 70.50 170 ALA A CA 1
ATOM 1333 C C . ALA A 1 170 ? 0.731 15.035 -19.120 1.00 70.50 170 ALA A C 1
ATOM 1335 O O . ALA A 1 170 ? 0.416 14.534 -18.037 1.00 70.50 170 ALA A O 1
ATOM 1336 N N . ILE A 1 171 ? -0.148 15.166 -20.123 1.00 77.69 171 ILE A N 1
ATOM 1337 C CA . ILE A 1 171 ? -1.563 14.756 -20.054 1.00 77.69 171 ILE A CA 1
ATOM 1338 C C . ILE A 1 171 ? -1.733 13.284 -19.642 1.00 77.69 171 ILE A C 1
ATOM 1340 O O . ILE A 1 171 ? -2.545 13.023 -18.752 1.00 77.69 171 ILE A O 1
ATOM 1344 N N . PRO A 1 172 ? -0.985 12.310 -20.194 1.00 80.94 172 PRO A N 1
ATOM 1345 C CA . PRO A 1 172 ? -1.167 10.912 -19.814 1.00 80.94 172 PRO A CA 1
ATOM 1346 C C . PRO A 1 172 ? -0.885 10.638 -18.329 1.00 80.94 172 PRO A C 1
ATOM 1348 O O . PRO A 1 172 ? -1.582 9.832 -17.714 1.00 80.94 172 PRO A O 1
ATOM 1351 N N . TYR A 1 173 ? 0.076 11.345 -17.722 1.00 77.00 173 TYR A N 1
ATOM 1352 C CA . TYR A 1 173 ? 0.377 11.229 -16.291 1.00 77.00 173 TYR A CA 1
ATOM 1353 C C . TYR A 1 173 ? -0.772 11.763 -15.420 1.00 77.00 173 TYR A C 1
ATOM 1355 O O . TYR A 1 173 ? -1.094 11.170 -14.390 1.00 77.00 173 TYR A O 1
ATOM 1363 N N . LEU A 1 174 ? -1.435 12.846 -15.846 1.00 79.38 174 LEU A N 1
ATOM 1364 C CA . LEU A 1 174 ? -2.637 13.362 -15.179 1.00 79.38 174 LEU A CA 1
ATOM 1365 C C . LEU A 1 174 ? -3.824 12.409 -15.311 1.00 79.38 174 LEU A C 1
ATOM 1367 O O . LEU A 1 174 ? -4.536 12.181 -14.333 1.00 79.38 174 LEU A O 1
ATOM 1371 N N . VAL A 1 175 ? -4.026 11.835 -16.499 1.00 83.81 175 VAL A N 1
ATOM 1372 C CA . VAL A 1 175 ? -5.082 10.842 -16.734 1.00 83.81 175 VAL A CA 1
ATOM 1373 C C . VAL A 1 175 ? -4.860 9.620 -15.846 1.00 83.81 175 VAL A C 1
ATOM 1375 O O . VAL A 1 175 ? -5.797 9.183 -15.184 1.00 83.81 175 VAL A O 1
ATOM 1378 N N . LEU A 1 176 ? -3.624 9.119 -15.748 1.00 82.81 176 LEU A N 1
ATOM 1379 C CA . LEU A 1 176 ? -3.275 8.024 -14.843 1.00 82.81 176 LEU A CA 1
ATOM 1380 C C . LEU A 1 176 ? -3.611 8.370 -13.382 1.00 82.81 176 LEU A C 1
ATOM 1382 O O . LEU A 1 176 ? -4.275 7.587 -12.704 1.00 82.81 176 LEU A O 1
ATOM 1386 N N . ALA A 1 177 ? -3.203 9.550 -12.903 1.00 81.25 177 ALA A N 1
ATOM 1387 C CA . ALA A 1 177 ? -3.484 9.989 -11.535 1.00 81.25 177 ALA A CA 1
ATOM 1388 C C . ALA A 1 177 ? -4.994 10.096 -11.255 1.00 81.25 177 ALA A C 1
ATOM 1390 O O . ALA A 1 177 ? -5.463 9.671 -10.196 1.00 81.25 177 ALA A O 1
ATOM 1391 N N . LEU A 1 178 ? -5.766 10.607 -12.218 1.00 86.56 178 LEU A N 1
ATOM 1392 C CA . LEU A 1 178 ? -7.221 10.701 -12.122 1.00 86.56 178 LEU A CA 1
ATOM 1393 C C . LEU A 1 178 ? -7.862 9.310 -12.085 1.00 86.56 178 LEU A C 1
ATOM 1395 O O . LEU A 1 178 ? -8.692 9.049 -11.216 1.00 86.56 178 LEU A O 1
ATOM 1399 N N . VAL A 1 179 ? -7.443 8.398 -12.967 1.00 87.31 179 VAL A N 1
ATOM 1400 C CA . VAL A 1 179 ? -7.931 7.011 -12.997 1.00 87.31 179 VAL A CA 1
ATOM 1401 C C . VAL A 1 179 ? -7.660 6.314 -11.666 1.00 87.31 179 VAL A C 1
ATOM 1403 O O . VAL A 1 179 ? -8.575 5.719 -11.100 1.00 87.31 179 VAL A O 1
ATOM 1406 N N . VAL A 1 180 ? -6.446 6.431 -11.120 1.00 84.81 180 VAL A N 1
ATOM 1407 C CA . VAL A 1 180 ? -6.107 5.861 -9.806 1.00 84.81 180 VAL A CA 1
ATOM 1408 C C . VAL A 1 180 ? -6.997 6.454 -8.712 1.00 84.81 180 VAL A C 1
ATOM 1410 O O . VAL A 1 180 ? -7.557 5.703 -7.913 1.00 84.81 180 VAL A O 1
ATOM 1413 N N . GLY A 1 181 ? -7.199 7.775 -8.712 1.00 86.25 181 GLY A N 1
ATOM 1414 C CA . GLY A 1 181 ? -8.091 8.447 -7.767 1.00 86.25 181 GLY A CA 1
ATOM 1415 C C . GLY A 1 181 ? -9.538 7.949 -7.850 1.00 86.25 181 GLY A C 1
ATOM 1416 O O . GLY A 1 181 ? -10.146 7.643 -6.823 1.00 86.25 181 GLY A O 1
ATOM 1417 N N . VAL A 1 182 ? -10.079 7.792 -9.062 1.00 91.12 182 VAL A N 1
ATOM 1418 C CA . VAL A 1 182 ? -11.436 7.270 -9.294 1.00 91.12 182 VAL A CA 1
ATOM 1419 C C . VAL A 1 182 ? -11.550 5.812 -8.850 1.00 91.12 182 VAL A C 1
ATOM 1421 O O . VAL A 1 182 ? -12.488 5.460 -8.135 1.00 91.12 182 VAL A O 1
ATOM 1424 N N . VAL A 1 183 ? -10.582 4.962 -9.198 1.00 88.31 183 VAL A N 1
ATOM 1425 C CA . VAL A 1 183 ? -10.557 3.553 -8.774 1.00 88.31 183 VAL A CA 1
ATOM 1426 C C . VAL A 1 183 ? -10.487 3.444 -7.250 1.00 88.31 183 VAL A C 1
ATOM 1428 O O . VAL A 1 183 ? -11.198 2.633 -6.650 1.00 88.31 183 VAL A O 1
ATOM 1431 N N . GLN A 1 184 ? -9.683 4.283 -6.598 1.00 84.19 184 GLN A N 1
ATOM 1432 C CA . GLN A 1 184 ? -9.566 4.303 -5.143 1.00 84.19 184 GLN A CA 1
ATOM 1433 C C . GLN A 1 184 ? -10.851 4.811 -4.475 1.00 84.19 184 GLN A C 1
ATOM 1435 O O . GLN A 1 184 ? -11.280 4.247 -3.464 1.00 84.19 184 GLN A O 1
ATOM 1440 N N . PHE A 1 185 ? -11.525 5.800 -5.070 1.00 88.50 185 PHE A N 1
ATOM 1441 C CA . PHE A 1 185 ? -12.843 6.256 -4.630 1.00 88.50 185 PHE A CA 1
ATOM 1442 C C . PHE A 1 185 ? -13.897 5.147 -4.734 1.00 88.50 185 PHE A C 1
ATOM 1444 O O . PHE A 1 185 ? -14.599 4.880 -3.757 1.00 88.50 185 PHE A O 1
ATOM 1451 N N . ILE A 1 186 ? -13.967 4.451 -5.873 1.00 88.56 186 ILE A N 1
ATOM 1452 C CA . ILE A 1 186 ? -14.887 3.323 -6.080 1.00 88.56 186 ILE A CA 1
ATOM 1453 C C . ILE A 1 186 ? -14.597 2.207 -5.073 1.00 88.56 186 ILE A C 1
ATOM 1455 O O . ILE A 1 186 ? -15.515 1.716 -4.421 1.00 88.56 186 ILE A O 1
ATOM 1459 N N . THR A 1 187 ? -13.325 1.849 -4.882 1.00 82.94 187 THR A N 1
ATOM 1460 C CA . THR A 1 187 ? -12.910 0.814 -3.919 1.00 82.94 187 THR A CA 1
ATOM 1461 C C . THR A 1 187 ? -13.319 1.190 -2.495 1.00 82.94 187 THR A C 1
ATOM 1463 O O . THR A 1 187 ? -13.827 0.354 -1.744 1.00 82.94 187 THR A O 1
ATOM 1466 N N . THR A 1 188 ? -13.154 2.464 -2.133 1.00 81.44 188 THR A N 1
ATOM 1467 C CA . THR A 1 188 ? -13.553 2.988 -0.822 1.00 81.44 188 THR A CA 1
ATOM 1468 C C . THR A 1 188 ? -15.066 2.902 -0.652 1.00 81.44 188 THR A C 1
ATOM 1470 O O . THR A 1 188 ? -15.539 2.356 0.342 1.00 81.44 188 THR A O 1
ATOM 1473 N N . LYS A 1 189 ? -15.836 3.359 -1.649 1.00 81.12 189 LYS A N 1
ATOM 1474 C CA . LYS A 1 189 ? -17.302 3.283 -1.640 1.00 81.12 189 LYS A CA 1
ATOM 1475 C C . LYS A 1 189 ? -17.801 1.845 -1.535 1.00 81.12 189 LYS A C 1
ATOM 1477 O O . LYS A 1 189 ? -18.619 1.560 -0.663 1.00 81.12 189 LYS A O 1
ATOM 1482 N N . LEU A 1 190 ? -17.262 0.933 -2.337 1.00 81.12 190 LEU A N 1
ATOM 1483 C CA . LEU A 1 190 ? -17.624 -0.483 -2.305 1.00 81.12 190 LEU A CA 1
ATOM 1484 C C . LEU A 1 190 ? -17.369 -1.101 -0.925 1.00 81.12 190 LEU A C 1
ATOM 1486 O O . LEU A 1 190 ? -18.240 -1.765 -0.368 1.00 81.12 190 LEU A O 1
ATOM 1490 N N . THR A 1 191 ? -16.204 -0.817 -0.341 1.00 76.56 191 THR A N 1
ATOM 1491 C CA . THR A 1 191 ? -15.838 -1.311 0.993 1.00 76.56 191 THR A CA 1
ATOM 1492 C C . THR A 1 191 ? -16.793 -0.779 2.062 1.00 76.56 191 THR A C 1
ATOM 1494 O O . THR A 1 191 ? -17.253 -1.545 2.904 1.00 76.56 191 THR A O 1
ATOM 1497 N N . THR A 1 192 ? -17.160 0.506 1.997 1.00 70.50 192 THR A N 1
ATOM 1498 C CA . THR A 1 192 ? -18.114 1.095 2.951 1.00 70.50 192 THR A CA 1
ATOM 1499 C C . THR A 1 192 ? -19.524 0.515 2.829 1.00 70.50 192 THR A C 1
ATOM 1501 O O . THR A 1 192 ? -20.172 0.307 3.850 1.00 70.50 192 THR A O 1
ATOM 1504 N N . VAL A 1 193 ? -19.989 0.210 1.611 1.00 71.31 193 VAL A N 1
ATOM 1505 C CA . VAL A 1 193 ? -21.320 -0.378 1.371 1.00 71.31 193 VAL A CA 1
ATOM 1506 C C . VAL A 1 193 ? -21.380 -1.820 1.879 1.00 71.31 193 VAL A C 1
ATOM 1508 O O . VAL A 1 193 ? -22.314 -2.181 2.587 1.00 71.31 193 VAL A O 1
ATOM 1511 N N . LEU A 1 194 ? -20.352 -2.630 1.606 1.00 64.88 194 LEU A N 1
ATOM 1512 C CA . LEU A 1 194 ? -20.268 -4.008 2.109 1.00 64.88 194 LEU A CA 1
ATOM 1513 C C . LEU A 1 194 ? -20.214 -4.084 3.644 1.00 64.88 194 LEU A C 1
ATOM 1515 O O . LEU A 1 194 ? -20.627 -5.080 4.233 1.00 64.88 194 LEU A O 1
ATOM 1519 N N . GLN A 1 195 ? -19.701 -3.040 4.296 1.00 64.50 195 GLN A N 1
ATOM 1520 C CA . GLN A 1 195 ? -19.592 -2.965 5.753 1.00 64.50 195 GLN A CA 1
ATOM 1521 C C . GLN A 1 195 ? -20.871 -2.470 6.440 1.00 64.50 195 GLN A C 1
ATOM 1523 O O . GLN A 1 195 ? -21.006 -2.672 7.646 1.00 64.50 195 GLN A O 1
ATOM 1528 N N . ASN A 1 196 ? -21.801 -1.849 5.705 1.00 60.00 196 ASN A N 1
ATOM 1529 C CA . ASN A 1 196 ? -22.998 -1.218 6.259 1.00 60.00 196 ASN A CA 1
ATOM 1530 C C . ASN A 1 196 ? -24.247 -1.558 5.407 1.00 60.00 196 ASN A C 1
ATOM 1532 O O . ASN A 1 196 ? -24.785 -0.688 4.724 1.00 60.00 196 ASN A O 1
ATOM 1536 N N . PRO A 1 197 ? -24.730 -2.817 5.432 1.00 54.72 197 PRO A N 1
ATOM 1537 C CA . PRO A 1 197 ? -25.842 -3.262 4.584 1.00 54.72 197 PRO A CA 1
ATOM 1538 C C . PRO A 1 197 ? -27.189 -2.575 4.887 1.00 54.72 197 PRO A C 1
ATOM 1540 O O . PRO A 1 197 ? -28.111 -2.684 4.088 1.00 54.72 197 PRO A O 1
ATOM 1543 N N . GLU A 1 198 ? -27.316 -1.845 6.002 1.00 53.66 198 GLU A N 1
ATOM 1544 C CA . GLU A 1 198 ? -28.547 -1.134 6.387 1.00 53.66 198 GLU A CA 1
ATOM 1545 C C . GLU A 1 198 ? -28.725 0.244 5.722 1.00 53.66 198 GLU A C 1
ATOM 1547 O O . GLU A 1 198 ? -29.791 0.832 5.844 1.00 53.66 198 GLU A O 1
ATOM 1552 N N . SER A 1 199 ? -27.729 0.781 5.000 1.00 48.16 199 SER A N 1
ATOM 1553 C CA . SER A 1 199 ? -27.865 2.083 4.311 1.00 48.16 199 SER A CA 1
ATOM 1554 C C . SER A 1 199 ? -28.461 1.993 2.898 1.00 48.16 199 SER A C 1
ATOM 1556 O O . SER A 1 199 ? -28.352 2.954 2.140 1.00 48.16 199 SER A O 1
ATOM 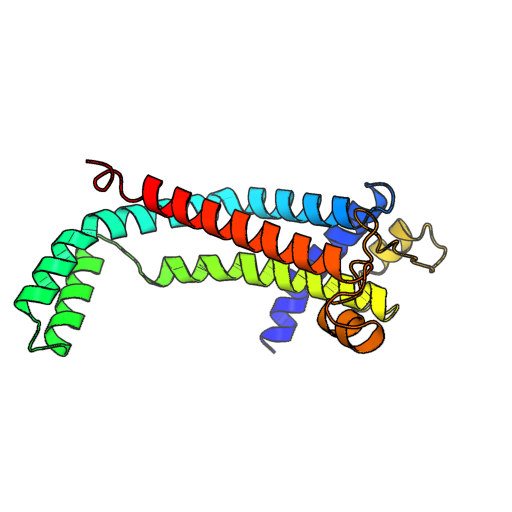1558 N N . VAL A 1 200 ? -28.984 0.827 2.506 1.00 46.22 200 VAL A N 1
ATOM 1559 C CA . VAL A 1 200 ? -29.565 0.564 1.172 1.00 46.22 200 VAL A CA 1
ATOM 1560 C C . VAL A 1 200 ? -31.101 0.448 1.227 1.00 46.22 200 VAL A C 1
ATOM 1562 O O . VAL A 1 200 ? -31.723 0.201 0.200 1.00 46.22 200 VAL A O 1
ATOM 1565 N N . ASN A 1 201 ? -31.719 0.689 2.389 1.00 35.59 201 ASN A N 1
ATOM 1566 C CA . ASN A 1 201 ? -33.171 0.849 2.528 1.00 35.59 201 ASN A CA 1
ATOM 1567 C C . ASN A 1 201 ? -33.542 2.303 2.815 1.00 35.59 201 ASN A C 1
ATOM 1569 O O . ASN A 1 201 ? -32.864 2.918 3.670 1.00 35.59 201 ASN A O 1
#

Mean predicted aligned error: 12.43 Å

Organism: NCBI:txid1641389

Solvent-accessible surface area (backbone atoms only — not comparable to full-atom values): 11433 Å² total; per-residue (Å²): 106,72,69,55,50,49,38,62,73,50,38,27,59,53,45,41,51,42,53,54,40,19,57,74,50,75,57,29,46,54,62,22,53,50,50,51,51,50,52,51,52,61,73,38,44,72,59,50,51,56,47,51,55,52,53,45,54,50,50,70,41,44,66,59,51,50,53,46,46,67,76,29,70,92,35,67,70,62,36,52,54,52,50,52,51,50,31,59,76,72,69,55,62,79,70,64,62,59,64,62,52,54,62,57,51,49,55,51,51,36,53,53,51,51,48,48,32,64,76,64,75,42,65,85,63,56,51,69,72,56,51,41,62,66,29,74,69,65,83,64,80,84,76,50,53,57,41,99,89,37,58,69,79,62,50,64,74,62,48,29,70,75,67,36,79,77,27,86,83,38,44,61,55,52,51,50,53,51,52,51,50,51,52,51,49,51,53,50,51,51,53,52,46,76,57,42,76,75,78,81,114